Protein AF-A0A846GZE5-F1 (afdb_monomer_lite)

Organism: NCBI:txid1304833

Foldseek 3Di:
DDDDDDDDDDDDDDDDDDDDDDDDPDDDPPPPPPPPPPWWDKDWDPPADPQVVVVCVVCRVVVKAFQDKEAELVGKIWTAIDFQDIDIDPPRADVVVVVVSVVCVVVSWGFQDKYAFNVRKIKTDTPQLDIDTDPPPPVVVVVVSVVCVVQLWGWQDWDAELVRWIKTWTQGPVRAIDMDTDPDDVVVVVVVVVARVDWAWQDWEAFNVGWIKTQIPPVLQDIDTDPADPVVVVVSVVCVVVVWRWHYKYAGNVSIIMTTTDDDDDDDPDPRDPPVVDDDDPDDDD

Sequence (286 aa):
MSNNFLARQIVKAGNNFFAQASITILTLCPIVLTAVPARADVTYTADIQKEAVDDLKRINERGLTPKTIAFTPNGGYVILYGKNGFAYSTNKIPPDALNVLATLNKQDSTINTIAFAPNGEWIVMYDYFKAYWSKNFPQEIVNRLSEIKRQVFIVNNIVFTPNGDWTIIADNLNGSQVYWSSNFPQNVIDKIKDISQKYAIKVIAFTPNGGWLIIYNRGNNAFYNNKVPQLLIDTIKTKYKEGKRLTDIAFTPSNGWVLLDDKSMPPSIPRIPSLDEFPAPIIIPQ

pLDDT: mean 77.47, std 24.03, range [25.75, 97.94]

Radius of gyration: 26.44 Å; chains: 1; bounding box: 99×84×42 Å

Secondary structure (DSSP, 8-state):
--------------------------------------PPPEEE-TTS-HHHHHHHHHHHHTTPPEEEEEE-TTS-EEEEETTTEEEE-TTTS-HHHHHHHHHHHHTT--EEEEEE-TTS-EEEEETTTEEEE-TT--HHHHHHHHHHHHTTPEEEEEEE-TTS-EEEEEE-TTS-EEEEEES--HHHHHHHHHHHTTS-EEEEEE-TTS-EEEEE-STT-EEEEES--HHHHHHHHHHHHTTPEEEEEEE-TTS-EEEEEE-S-------PPPGGGSPPP-----

Structure (mmCIF, N/CA/C/O backbone):
data_AF-A0A846GZE5-F1
#
_entry.id   AF-A0A846GZE5-F1
#
loop_
_atom_site.group_PDB
_atom_site.id
_atom_site.type_symbol
_atom_site.label_atom_id
_atom_site.label_alt_id
_atom_site.label_comp_id
_atom_site.label_asym_id
_atom_site.label_entity_id
_atom_site.label_seq_id
_atom_site.pdbx_PDB_ins_code
_atom_site.Cartn_x
_atom_site.Cartn_y
_atom_site.Cartn_z
_atom_site.occupancy
_atom_site.B_iso_or_equiv
_atom_site.auth_seq_id
_atom_site.auth_comp_id
_atom_site.auth_asym_id
_atom_site.auth_atom_id
_atom_site.pdbx_PDB_model_num
ATOM 1 N N . MET A 1 1 ? -68.899 -32.587 7.918 1.00 38.00 1 MET A N 1
ATOM 2 C CA . MET A 1 1 ? -68.000 -33.398 7.071 1.00 38.00 1 MET A CA 1
ATOM 3 C C . MET A 1 1 ? -66.664 -32.649 7.057 1.00 38.00 1 MET A C 1
ATOM 5 O O . MET A 1 1 ? -66.703 -31.502 6.643 1.00 38.00 1 MET A O 1
ATOM 9 N N . SER A 1 2 ? -65.538 -33.048 7.672 1.00 30.80 2 SER A N 1
ATOM 10 C CA . SER A 1 2 ? -64.892 -34.373 7.856 1.00 30.80 2 SER A CA 1
ATOM 11 C C . SER A 1 2 ? -64.611 -35.049 6.506 1.00 30.80 2 SER A C 1
ATOM 13 O O . SER A 1 2 ? -65.561 -35.227 5.755 1.00 30.80 2 SER A O 1
ATOM 15 N N . ASN A 1 3 ? -63.392 -35.441 6.110 1.00 27.80 3 ASN A N 1
ATOM 16 C CA . ASN A 1 3 ? -62.064 -35.556 6.761 1.00 27.80 3 ASN A CA 1
ATOM 17 C C . ASN A 1 3 ? -60.970 -35.016 5.786 1.00 27.80 3 ASN A C 1
ATOM 19 O O . ASN A 1 3 ? -61.308 -34.707 4.651 1.00 27.80 3 ASN A O 1
ATOM 23 N N . ASN A 1 4 ? -59.713 -34.696 6.128 1.00 32.72 4 ASN A N 1
ATOM 24 C CA . ASN A 1 4 ? -58.646 -35.398 6.872 1.00 32.72 4 ASN A CA 1
ATOM 25 C C . ASN A 1 4 ? -58.083 -36.654 6.140 1.00 32.72 4 ASN A C 1
ATOM 27 O O . ASN A 1 4 ? -58.837 -37.349 5.472 1.00 32.72 4 ASN A O 1
ATOM 31 N N . PHE A 1 5 ? -56.784 -36.943 6.339 1.00 30.83 5 PHE A N 1
ATOM 32 C CA . PHE A 1 5 ? -55.977 -38.117 5.902 1.00 30.83 5 PHE A CA 1
ATOM 33 C C . PHE A 1 5 ? -55.195 -38.178 4.555 1.00 30.83 5 PHE A C 1
ATOM 35 O O . PHE A 1 5 ? -55.719 -38.393 3.469 1.00 30.83 5 PHE A O 1
ATOM 42 N N . LEU A 1 6 ? -53.865 -38.124 4.724 1.00 29.97 6 LEU A N 1
ATOM 43 C CA . LEU A 1 6 ? -52.770 -38.950 4.164 1.00 29.97 6 LEU A CA 1
ATOM 44 C C . LEU A 1 6 ? -53.066 -40.197 3.278 1.00 29.97 6 LEU A C 1
ATOM 46 O O . LEU A 1 6 ? -53.634 -41.166 3.764 1.00 29.97 6 LEU A O 1
ATOM 50 N N . ALA A 1 7 ? -52.428 -40.215 2.091 1.00 30.06 7 ALA A N 1
ATOM 51 C CA . ALA A 1 7 ? -51.466 -41.211 1.536 1.00 30.06 7 ALA A CA 1
ATOM 52 C C . ALA A 1 7 ? -51.752 -42.747 1.450 1.00 30.06 7 ALA A C 1
ATOM 54 O O . ALA A 1 7 ? -52.452 -43.314 2.277 1.00 30.06 7 ALA A O 1
ATOM 55 N N . ARG A 1 8 ? -50.988 -43.428 0.548 1.00 29.17 8 ARG A N 1
ATOM 56 C CA . ARG A 1 8 ? -50.851 -44.906 0.288 1.00 29.17 8 ARG A CA 1
ATOM 57 C C . ARG A 1 8 ? -51.894 -45.496 -0.723 1.00 29.17 8 ARG A C 1
ATOM 59 O O . ARG A 1 8 ? -52.976 -44.941 -0.811 1.00 29.17 8 ARG A O 1
ATOM 66 N N . GLN A 1 9 ? -51.671 -46.566 -1.532 1.00 29.30 9 GLN A N 1
ATOM 67 C CA . GLN A 1 9 ? -50.512 -47.481 -1.753 1.00 29.30 9 GLN A CA 1
ATOM 68 C C . GLN A 1 9 ? -50.634 -48.472 -2.976 1.00 29.30 9 GLN A C 1
ATOM 70 O O . GLN A 1 9 ? -51.748 -48.848 -3.314 1.00 29.30 9 GLN A O 1
ATOM 75 N N . ILE A 1 10 ? -49.495 -49.043 -3.462 1.00 29.44 10 ILE A N 1
ATOM 76 C CA . ILE A 1 10 ? -49.317 -50.314 -4.272 1.00 29.44 10 ILE A CA 1
ATOM 77 C C . ILE A 1 10 ? -49.881 -50.190 -5.747 1.00 29.44 10 ILE A C 1
ATOM 79 O O . ILE A 1 10 ? -50.571 -49.218 -6.014 1.00 29.44 10 ILE A O 1
ATOM 83 N N . VAL A 1 11 ? -49.578 -50.962 -6.824 1.00 29.05 11 VAL A N 1
ATOM 84 C CA . VAL A 1 11 ? -49.168 -52.379 -7.034 1.00 29.05 11 VAL A CA 1
ATOM 85 C C . VAL A 1 11 ? -48.158 -52.649 -8.187 1.00 29.05 11 VAL A C 1
ATOM 87 O O . VAL A 1 11 ? -48.122 -51.970 -9.203 1.00 29.05 11 VAL A O 1
ATOM 90 N N . LYS A 1 12 ? -47.371 -53.715 -7.962 1.00 28.84 12 LYS A N 1
ATOM 91 C CA . LYS A 1 12 ? -46.278 -54.410 -8.68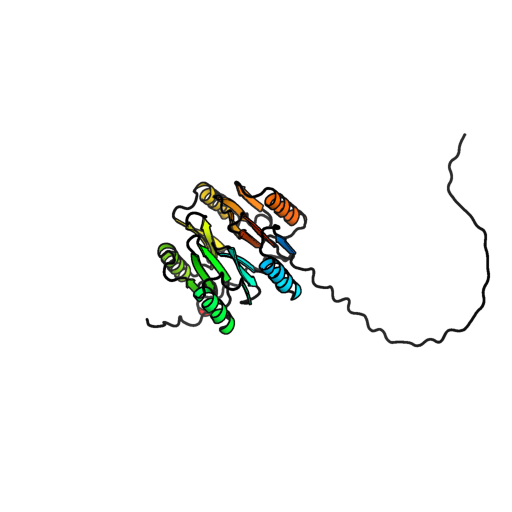7 1.00 28.84 12 LYS A CA 1
ATOM 92 C C . LYS A 1 12 ? -46.385 -54.681 -10.209 1.00 28.84 12 LYS A C 1
ATOM 94 O O . LYS A 1 12 ? -47.399 -55.193 -10.671 1.00 28.84 12 LYS A O 1
ATOM 99 N N . ALA A 1 13 ? -45.212 -54.634 -10.859 1.00 28.06 13 ALA A N 1
ATOM 100 C CA . ALA A 1 13 ? -44.559 -55.693 -11.673 1.00 28.06 13 ALA A CA 1
ATOM 101 C C . ALA A 1 13 ? -43.037 -55.359 -11.775 1.00 28.06 13 ALA A C 1
ATOM 103 O O . ALA A 1 13 ? -42.667 -54.247 -11.405 1.00 28.06 13 ALA A O 1
ATOM 104 N N . GLY A 1 14 ? -42.077 -56.196 -12.203 1.00 27.45 14 GLY A N 1
ATOM 105 C CA . GLY A 1 14 ? -42.036 -57.639 -12.525 1.00 27.45 14 GLY A CA 1
ATOM 106 C C . GLY A 1 14 ? -41.173 -57.909 -13.784 1.00 27.45 14 GLY A C 1
ATOM 107 O O . GLY A 1 14 ? -41.399 -57.241 -14.782 1.00 27.45 14 GLY A O 1
ATOM 108 N N . ASN A 1 15 ? -40.184 -58.822 -13.854 1.00 29.36 15 ASN A N 1
ATOM 109 C CA . ASN A 1 15 ? -39.652 -59.820 -12.903 1.00 29.36 15 ASN A CA 1
ATOM 110 C C . ASN A 1 15 ? -38.112 -60.042 -13.076 1.00 29.36 15 ASN A C 1
ATOM 112 O O . ASN A 1 15 ? -37.491 -59.514 -13.991 1.00 29.36 15 ASN A O 1
ATOM 116 N N . ASN A 1 16 ? -37.526 -60.843 -12.176 1.00 28.88 16 ASN A N 1
ATOM 117 C CA . ASN A 1 16 ? -36.111 -61.255 -12.025 1.00 28.88 16 ASN A CA 1
ATOM 118 C C . ASN A 1 16 ? -35.505 -62.112 -13.170 1.00 28.88 16 ASN A C 1
ATOM 120 O O . ASN A 1 16 ? -36.245 -62.875 -13.783 1.00 28.88 16 ASN A O 1
ATOM 124 N N . PHE A 1 17 ? -34.160 -62.181 -13.273 1.00 27.95 17 PHE A N 1
ATOM 125 C CA . PHE A 1 17 ? -33.381 -63.391 -12.889 1.00 27.95 17 PHE A CA 1
ATOM 126 C C . PHE A 1 17 ? -31.864 -63.123 -12.668 1.00 27.95 17 PHE A C 1
ATOM 128 O O . PHE A 1 17 ? -31.384 -62.019 -12.904 1.00 27.95 17 PHE A O 1
ATOM 135 N N . PHE A 1 18 ? -31.143 -64.113 -12.118 1.00 29.38 18 PHE A N 1
ATOM 136 C CA . PHE A 1 18 ? -29.817 -64.001 -11.473 1.00 29.38 18 PHE A CA 1
ATOM 137 C C . PHE A 1 18 ? -28.592 -64.227 -12.385 1.00 29.38 18 PHE A C 1
ATOM 139 O O . PHE A 1 18 ? -28.631 -65.073 -13.274 1.00 29.38 18 PHE A O 1
ATOM 146 N N . ALA A 1 19 ? -27.449 -63.634 -12.005 1.00 28.55 19 ALA A N 1
ATOM 147 C CA . ALA A 1 19 ? -26.106 -64.215 -12.169 1.00 28.55 19 ALA A CA 1
ATOM 148 C C . ALA A 1 19 ? -25.180 -63.787 -11.001 1.00 28.55 19 ALA A C 1
ATOM 150 O O . ALA A 1 19 ? -25.447 -62.792 -10.329 1.00 28.55 19 ALA A O 1
ATOM 151 N N . GLN A 1 20 ? -24.144 -64.580 -10.711 1.00 28.14 20 GLN A N 1
ATOM 152 C CA . GLN A 1 20 ? -23.356 -64.536 -9.464 1.00 28.14 20 GLN A CA 1
ATOM 153 C C . GLN A 1 20 ? -22.391 -63.342 -9.337 1.00 28.14 20 GLN A C 1
ATOM 155 O O . GLN A 1 20 ? -21.914 -62.790 -10.325 1.00 28.14 20 GLN A O 1
ATOM 160 N N . ALA A 1 21 ? -22.041 -63.007 -8.090 1.00 28.23 21 ALA A N 1
ATOM 161 C CA . ALA A 1 21 ? -20.946 -62.097 -7.763 1.00 28.23 21 ALA A CA 1
ATOM 162 C C . ALA A 1 21 ? -19.610 -62.846 -7.604 1.00 28.23 21 ALA A C 1
ATOM 164 O O . ALA A 1 21 ? -19.588 -63.971 -7.107 1.00 28.23 21 ALA A O 1
ATOM 165 N N . SER A 1 22 ? -18.504 -62.160 -7.904 1.00 30.94 22 SER A N 1
ATOM 166 C CA . SER A 1 22 ? -17.157 -62.526 -7.450 1.00 30.94 22 SER A CA 1
ATOM 167 C C . SER A 1 22 ? -16.566 -61.358 -6.667 1.00 30.94 22 SER A C 1
ATOM 169 O O . SER A 1 22 ? -16.492 -60.238 -7.172 1.00 30.94 22 SER A O 1
ATOM 171 N N . ILE A 1 23 ? -16.182 -61.607 -5.415 1.00 31.14 23 ILE A N 1
ATOM 172 C CA . ILE A 1 23 ? -15.675 -60.578 -4.502 1.00 31.14 23 ILE A CA 1
ATOM 173 C C . ILE A 1 23 ? -14.166 -60.429 -4.705 1.00 31.14 23 ILE A C 1
ATOM 175 O O . ILE A 1 23 ? -13.384 -61.234 -4.204 1.00 31.14 23 ILE A O 1
ATOM 179 N N . THR A 1 24 ? -13.753 -59.364 -5.391 1.00 30.69 24 THR A N 1
ATOM 180 C CA . THR A 1 24 ? -12.356 -58.909 -5.381 1.00 30.69 24 THR A CA 1
ATOM 181 C C . THR A 1 24 ? -12.194 -57.864 -4.284 1.00 30.69 24 THR A C 1
ATOM 183 O O . THR A 1 24 ? -12.684 -56.742 -4.417 1.00 30.69 24 THR A O 1
ATOM 186 N N . ILE A 1 25 ? -11.502 -58.216 -3.197 1.00 31.66 25 ILE A N 1
ATOM 187 C CA . ILE A 1 25 ? -11.157 -57.267 -2.130 1.00 31.66 25 ILE A CA 1
ATOM 188 C C . ILE A 1 25 ? -10.028 -56.360 -2.636 1.00 31.66 25 ILE A C 1
ATOM 190 O O . ILE A 1 25 ? -8.847 -56.629 -2.427 1.00 31.66 25 ILE A O 1
ATOM 194 N N . LEU A 1 26 ? -10.398 -55.277 -3.318 1.00 27.81 26 LEU A N 1
ATOM 195 C CA . LEU A 1 26 ? -9.492 -54.160 -3.562 1.00 27.81 26 LEU A CA 1
ATOM 196 C C . LEU A 1 26 ? -9.351 -53.362 -2.263 1.00 27.81 26 LEU A C 1
ATOM 198 O O . LEU A 1 26 ? -10.319 -52.810 -1.740 1.00 27.81 26 LEU A O 1
ATOM 202 N N . THR A 1 27 ? -8.136 -53.358 -1.722 1.00 32.94 27 THR A N 1
ATOM 203 C CA . THR A 1 27 ? -7.786 -52.697 -0.463 1.00 32.94 27 THR A CA 1
ATOM 204 C C . THR A 1 27 ? -8.127 -51.213 -0.488 1.00 32.94 27 THR A C 1
ATOM 206 O O . THR A 1 27 ? -7.868 -50.528 -1.477 1.00 32.94 27 THR A O 1
ATOM 209 N N . LEU A 1 28 ? -8.644 -50.710 0.635 1.00 28.42 28 LEU A N 1
ATOM 210 C CA . LEU A 1 28 ? -8.928 -49.295 0.856 1.00 28.42 28 LEU A CA 1
ATOM 211 C C . LEU A 1 28 ? -7.687 -48.428 0.592 1.00 28.42 28 LEU A C 1
ATOM 213 O O . LEU A 1 28 ? -6.825 -48.293 1.457 1.00 28.42 28 LEU A O 1
ATOM 217 N N . CYS A 1 29 ? -7.659 -47.750 -0.553 1.00 25.75 29 CYS A N 1
ATOM 218 C CA . CYS A 1 29 ? -7.105 -46.405 -0.597 1.00 25.75 29 CYS A CA 1
ATOM 219 C C . CYS A 1 29 ? -8.167 -45.475 0.002 1.00 25.75 29 CYS A C 1
ATOM 221 O O . CYS A 1 29 ? -9.154 -45.190 -0.685 1.00 25.75 29 CYS A O 1
ATOM 223 N N . PRO A 1 30 ? -8.014 -44.974 1.243 1.00 32.91 30 PRO A N 1
ATOM 224 C CA . PRO A 1 30 ? -8.733 -43.773 1.619 1.00 32.91 30 PRO A CA 1
ATOM 225 C C . PRO A 1 30 ? -8.258 -42.681 0.662 1.00 32.91 30 PRO A C 1
ATOM 227 O O . PRO A 1 30 ? -7.100 -42.263 0.713 1.00 32.91 30 PRO A O 1
ATOM 230 N N . ILE A 1 31 ? -9.139 -42.227 -0.232 1.00 31.08 31 ILE A N 1
ATOM 231 C CA . ILE A 1 31 ? -8.909 -40.965 -0.928 1.00 31.08 31 ILE A CA 1
ATOM 232 C C . ILE A 1 31 ? -8.869 -39.924 0.181 1.00 31.08 31 ILE A C 1
ATOM 234 O O . ILE A 1 31 ? -9.903 -39.559 0.741 1.00 31.08 31 ILE A O 1
ATOM 238 N N . VAL A 1 32 ? -7.657 -39.488 0.530 1.00 28.28 32 VAL A N 1
ATOM 239 C CA . VAL A 1 32 ? -7.463 -38.308 1.357 1.00 28.28 32 VAL A CA 1
ATOM 240 C C . VAL A 1 32 ? -8.107 -37.187 0.567 1.00 28.28 32 VAL A C 1
ATOM 242 O O . VAL A 1 32 ? -7.558 -36.736 -0.438 1.00 28.28 32 VAL A O 1
ATOM 245 N N . LEU A 1 33 ? -9.306 -36.790 0.992 1.00 26.67 33 LEU A N 1
ATOM 246 C CA . LEU A 1 33 ? -10.002 -35.634 0.462 1.00 26.67 33 LEU A CA 1
ATOM 247 C C . LEU A 1 33 ? -9.198 -34.417 0.912 1.00 26.67 33 LEU A C 1
ATOM 249 O O . LEU A 1 33 ? -9.483 -33.805 1.942 1.00 26.67 33 LEU A O 1
ATOM 253 N N . THR A 1 34 ? -8.127 -34.130 0.174 1.00 27.64 34 THR A N 1
ATOM 254 C CA . THR A 1 34 ? -7.278 -32.967 0.365 1.00 27.64 34 THR A CA 1
ATOM 255 C C . THR A 1 34 ? -8.172 -31.759 0.176 1.00 27.64 34 THR A C 1
ATOM 257 O O . THR A 1 34 ? -8.531 -31.394 -0.941 1.00 27.64 34 THR A O 1
ATOM 260 N N . ALA A 1 35 ? -8.608 -31.186 1.298 1.00 28.84 35 ALA A N 1
ATOM 261 C CA . ALA A 1 35 ? -9.489 -30.036 1.309 1.00 28.84 35 ALA A CA 1
ATOM 262 C C . ALA A 1 35 ? -8.770 -28.901 0.579 1.00 28.84 35 ALA A C 1
ATOM 264 O O . ALA A 1 35 ? -7.877 -28.270 1.149 1.00 28.84 35 ALA A O 1
ATOM 265 N N . VAL A 1 36 ? -9.128 -28.699 -0.697 1.00 30.69 36 VAL A N 1
ATOM 266 C CA . VAL A 1 36 ? -8.535 -27.682 -1.567 1.00 30.69 36 VAL A CA 1
ATOM 267 C C . VAL A 1 36 ? -8.597 -26.376 -0.786 1.00 30.69 36 VAL A C 1
ATOM 269 O O . VAL A 1 36 ? -9.700 -25.950 -0.428 1.00 30.69 36 VAL A O 1
ATOM 272 N N . PRO A 1 37 ? -7.448 -25.789 -0.405 1.00 34.88 37 PRO A N 1
ATOM 273 C CA . PRO A 1 37 ? -7.438 -24.783 0.637 1.00 34.88 37 PRO A CA 1
ATOM 274 C C . PRO A 1 37 ? -8.201 -23.565 0.130 1.00 34.88 37 PRO A C 1
ATOM 276 O O . PRO A 1 37 ? -7.693 -22.838 -0.716 1.00 34.88 37 PRO A O 1
ATOM 279 N N . ALA A 1 38 ? -9.414 -23.362 0.670 1.00 40.78 38 ALA A N 1
ATOM 280 C CA . ALA A 1 38 ? -10.345 -22.316 0.239 1.00 40.78 38 ALA A CA 1
ATOM 281 C C . ALA A 1 38 ? -9.604 -20.999 -0.033 1.00 40.78 38 ALA A C 1
ATOM 283 O O . ALA A 1 38 ? -8.804 -20.560 0.801 1.00 40.78 38 ALA A O 1
ATOM 284 N N . ARG A 1 39 ? -9.792 -20.479 -1.244 1.00 51.38 39 ARG A N 1
ATOM 285 C CA . ARG A 1 39 ? -8.879 -19.548 -1.912 1.00 51.38 39 ARG A CA 1
ATOM 286 C C . ARG A 1 39 ? -8.930 -18.159 -1.258 1.00 51.38 39 ARG A C 1
ATOM 288 O O . ARG A 1 39 ? -9.912 -17.815 -0.604 1.00 51.38 39 ARG A O 1
ATOM 295 N N . ALA A 1 40 ? -7.870 -17.366 -1.416 1.00 50.50 40 ALA A N 1
ATOM 296 C CA . ALA A 1 40 ? -7.975 -15.927 -1.182 1.00 50.50 40 ALA A CA 1
ATOM 297 C C . ALA A 1 40 ? -8.845 -15.326 -2.296 1.00 50.50 40 ALA A C 1
ATOM 299 O O . ALA A 1 40 ? -8.632 -15.641 -3.473 1.00 50.50 40 ALA A O 1
ATOM 300 N N . ASP A 1 41 ? -9.810 -14.484 -1.936 1.00 62.81 41 ASP A N 1
ATOM 301 C CA . ASP A 1 41 ? -10.667 -13.817 -2.911 1.00 62.81 41 ASP A CA 1
ATOM 302 C C . ASP A 1 41 ? -10.132 -12.411 -3.175 1.00 62.81 41 ASP A C 1
ATOM 304 O O . ASP A 1 41 ? -9.681 -11.710 -2.270 1.00 62.81 41 ASP A O 1
ATOM 308 N N . VAL A 1 42 ? -10.172 -11.996 -4.437 1.00 62.28 42 VAL A N 1
ATOM 309 C CA . VAL A 1 42 ? -9.755 -10.656 -4.853 1.00 62.28 42 VAL A CA 1
ATOM 310 C C . VAL A 1 42 ? -10.899 -10.052 -5.641 1.00 62.28 42 VAL A C 1
ATOM 312 O O . VAL A 1 42 ? -11.366 -10.644 -6.612 1.00 62.28 42 VAL A O 1
ATOM 315 N N . THR A 1 43 ? -11.377 -8.895 -5.189 1.00 76.88 43 THR A N 1
ATOM 316 C CA . THR A 1 43 ? -12.561 -8.238 -5.759 1.00 76.88 43 THR A CA 1
ATOM 317 C C . THR A 1 43 ? -12.137 -6.943 -6.433 1.00 76.88 43 THR A C 1
ATOM 319 O O . THR A 1 43 ? -11.333 -6.198 -5.878 1.00 76.88 43 THR A O 1
ATOM 322 N N . TYR A 1 44 ? -12.633 -6.679 -7.637 1.00 76.62 44 TYR A N 1
ATOM 323 C CA . TYR A 1 44 ? -12.130 -5.601 -8.489 1.00 76.62 44 TYR A CA 1
ATOM 324 C C . TYR A 1 44 ? -13.206 -5.079 -9.449 1.00 76.62 44 TYR A C 1
ATOM 326 O O . TYR A 1 44 ? -14.193 -5.770 -9.709 1.00 76.62 44 TYR A O 1
ATOM 334 N N . THR A 1 45 ? -13.023 -3.869 -9.989 1.00 69.75 45 THR A N 1
ATOM 335 C CA . THR A 1 45 ? -13.901 -3.327 -11.045 1.00 69.75 45 THR A CA 1
ATOM 336 C C . THR A 1 45 ? -13.491 -3.786 -12.445 1.00 69.75 45 THR A C 1
ATOM 338 O O . THR A 1 45 ? -12.382 -4.269 -12.663 1.00 69.75 45 THR A O 1
ATOM 341 N N . ALA A 1 46 ? -14.385 -3.608 -13.422 1.00 58.72 46 ALA A N 1
ATOM 342 C CA . ALA A 1 46 ? -14.096 -3.893 -14.829 1.00 58.72 46 ALA A CA 1
ATOM 343 C C . ALA A 1 46 ? -12.973 -3.007 -15.412 1.00 58.72 46 ALA A C 1
ATOM 345 O O . ALA A 1 46 ? -12.329 -3.400 -16.379 1.00 58.72 46 ALA A O 1
ATOM 346 N N . ASP A 1 47 ? -12.710 -1.845 -14.810 1.00 68.19 47 ASP A N 1
ATOM 347 C CA . ASP A 1 47 ? -11.713 -0.855 -15.253 1.00 68.19 47 ASP A CA 1
ATOM 348 C C . ASP A 1 47 ? -10.266 -1.217 -14.854 1.00 68.19 47 ASP A C 1
ATOM 350 O O . ASP A 1 47 ? -9.342 -0.421 -15.040 1.00 68.19 47 ASP A O 1
ATOM 354 N N . ILE A 1 48 ? -10.061 -2.408 -14.282 1.00 79.56 48 ILE A N 1
ATOM 355 C CA . ILE A 1 48 ? -8.743 -2.959 -13.965 1.00 79.56 48 ILE A CA 1
ATOM 356 C C . ILE A 1 48 ? -8.174 -3.701 -15.178 1.00 79.56 48 ILE A C 1
ATOM 358 O O . ILE A 1 48 ? -8.862 -4.461 -15.855 1.00 79.56 48 ILE A O 1
ATOM 362 N N . GLN A 1 49 ? -6.875 -3.511 -15.418 1.00 79.38 49 GLN A N 1
ATOM 363 C CA . GLN A 1 49 ? -6.112 -4.220 -16.449 1.00 79.38 49 GLN A CA 1
ATOM 364 C C . GLN A 1 49 ? -6.297 -5.738 -16.350 1.00 79.38 49 GLN A C 1
ATOM 366 O O . GLN A 1 49 ? -6.113 -6.328 -15.280 1.00 79.38 49 GLN A O 1
ATOM 371 N N . LYS A 1 50 ? -6.608 -6.379 -17.482 1.00 81.44 50 LYS A N 1
ATOM 372 C CA . LYS A 1 50 ? -6.814 -7.832 -17.565 1.00 81.44 50 LYS A CA 1
ATOM 373 C C . LYS A 1 50 ? -5.576 -8.598 -17.094 1.00 81.44 50 LYS A C 1
ATOM 375 O O . LYS A 1 50 ? -5.703 -9.630 -16.446 1.00 81.44 50 LYS A O 1
ATOM 380 N N . GLU A 1 51 ? -4.394 -8.063 -17.372 1.00 85.88 51 GLU A N 1
ATOM 381 C CA . GLU A 1 51 ? -3.096 -8.594 -16.965 1.00 85.88 51 GLU A CA 1
ATOM 382 C C . GLU A 1 51 ? -2.972 -8.634 -15.433 1.00 85.88 51 GLU A C 1
ATOM 384 O O . GLU A 1 51 ? -2.613 -9.668 -14.877 1.00 85.88 51 GLU A O 1
ATOM 389 N N . ALA A 1 52 ? -3.375 -7.560 -14.739 1.00 86.81 52 ALA A N 1
ATOM 390 C CA . ALA A 1 52 ? -3.386 -7.508 -13.275 1.00 86.81 52 ALA A CA 1
ATOM 391 C C . ALA A 1 52 ? -4.376 -8.520 -12.684 1.00 86.81 52 ALA A C 1
ATOM 393 O O . ALA A 1 52 ? -4.064 -9.217 -11.722 1.00 86.81 52 ALA A O 1
ATOM 394 N N . VAL A 1 53 ? -5.564 -8.627 -13.284 1.00 85.50 53 VAL A N 1
ATOM 395 C CA . VAL A 1 53 ? -6.595 -9.598 -12.896 1.00 85.50 53 VAL A CA 1
ATOM 396 C C . VAL A 1 53 ? -6.102 -11.038 -13.070 1.00 85.50 53 VAL A C 1
ATOM 398 O O . VAL A 1 53 ? -6.303 -11.869 -12.183 1.00 85.50 53 VAL A O 1
ATOM 401 N N . ASP A 1 54 ? -5.442 -11.347 -14.183 1.00 85.44 54 ASP A N 1
ATOM 402 C CA . ASP A 1 54 ? -4.919 -12.686 -14.453 1.00 85.44 54 ASP A CA 1
ATOM 403 C C . ASP A 1 54 ? -3.671 -13.004 -13.609 1.00 85.44 54 ASP A C 1
ATOM 405 O O . ASP A 1 54 ? -3.504 -14.147 -13.184 1.00 85.44 54 ASP A O 1
ATOM 409 N N . ASP A 1 55 ? -2.860 -12.004 -13.247 1.00 89.81 55 ASP A N 1
ATOM 410 C CA . ASP A 1 55 ? -1.799 -12.144 -12.244 1.00 89.81 55 ASP A CA 1
ATOM 411 C C . ASP A 1 55 ? -2.352 -12.447 -10.847 1.00 89.81 55 ASP A C 1
ATOM 413 O O . ASP A 1 55 ? -1.881 -13.380 -10.196 1.00 89.81 55 ASP A O 1
ATOM 417 N N . LEU A 1 56 ? -3.380 -11.721 -10.397 1.00 87.06 56 LEU A N 1
ATOM 418 C CA . LEU A 1 56 ? -4.044 -11.967 -9.110 1.00 87.06 56 LEU A CA 1
ATOM 419 C C . LEU A 1 56 ? -4.646 -13.379 -9.060 1.00 87.06 56 LEU A C 1
ATOM 421 O O . LEU A 1 56 ? -4.438 -14.101 -8.083 1.00 87.06 56 LEU A O 1
ATOM 425 N N . LYS A 1 57 ? -5.305 -13.828 -10.140 1.00 84.50 57 LYS A N 1
ATOM 426 C CA . LYS A 1 57 ? -5.746 -15.227 -10.274 1.00 84.50 57 LYS A CA 1
ATOM 427 C C . LYS A 1 57 ? -4.562 -16.182 -10.145 1.00 84.50 57 LYS A C 1
ATOM 429 O O . LYS A 1 57 ? -4.599 -17.039 -9.265 1.00 84.50 57 LYS A O 1
ATOM 434 N N . ARG A 1 58 ? -3.509 -16.003 -10.951 1.00 84.88 58 ARG A N 1
ATOM 435 C CA . ARG A 1 58 ? -2.310 -16.861 -11.018 1.00 84.88 58 ARG A CA 1
ATOM 436 C C . ARG A 1 58 ? -1.565 -16.968 -9.684 1.00 84.88 58 ARG A C 1
ATOM 438 O O . ARG A 1 58 ? -1.036 -18.031 -9.363 1.00 84.88 58 ARG A O 1
ATOM 445 N N . ILE A 1 59 ? -1.530 -15.896 -8.893 1.00 85.31 59 ILE A N 1
ATOM 446 C CA . ILE A 1 59 ? -0.982 -15.891 -7.528 1.00 85.31 59 ILE A CA 1
ATOM 447 C C . ILE A 1 59 ? -1.858 -16.768 -6.620 1.00 85.31 59 ILE A C 1
ATOM 449 O O . ILE A 1 59 ? -1.358 -17.723 -6.021 1.00 85.31 59 ILE A O 1
ATOM 453 N N . ASN A 1 60 ? -3.173 -16.532 -6.613 1.00 80.62 60 ASN A N 1
ATOM 454 C CA . ASN A 1 60 ? -4.118 -17.284 -5.784 1.00 80.62 60 ASN A CA 1
ATOM 455 C C . ASN A 1 60 ? -4.236 -18.767 -6.207 1.00 80.62 60 ASN A C 1
ATOM 457 O O . ASN A 1 60 ? -4.522 -19.623 -5.375 1.00 80.62 60 ASN A O 1
ATOM 461 N N . GLU A 1 61 ? -4.015 -19.090 -7.488 1.00 80.88 61 GLU A N 1
ATOM 462 C CA . GLU A 1 61 ? -3.994 -20.459 -8.042 1.00 80.88 61 GLU A CA 1
ATOM 463 C C . GLU A 1 61 ? -2.827 -21.282 -7.486 1.00 80.88 61 GLU A C 1
ATOM 465 O O . GLU A 1 61 ? -2.944 -22.487 -7.283 1.00 80.88 61 GLU A O 1
ATOM 470 N N . ARG A 1 62 ? -1.707 -20.613 -7.192 1.00 82.81 62 ARG A N 1
ATOM 471 C CA . ARG A 1 62 ? -0.504 -21.208 -6.593 1.00 82.81 62 ARG A CA 1
ATOM 472 C C . ARG A 1 62 ? -0.592 -21.321 -5.066 1.00 82.81 62 ARG A C 1
ATOM 474 O O . ARG A 1 62 ? 0.410 -21.642 -4.433 1.00 82.81 62 ARG A O 1
ATOM 481 N N . GLY A 1 63 ? -1.750 -21.023 -4.470 1.00 81.06 63 GLY A N 1
ATOM 482 C CA . GLY A 1 63 ? -1.939 -20.983 -3.017 1.00 81.06 63 GLY A CA 1
ATOM 483 C C . GLY A 1 63 ? -1.183 -19.845 -2.320 1.00 81.06 63 GLY A C 1
ATOM 484 O O . GLY A 1 63 ? -0.977 -19.904 -1.110 1.00 81.06 63 GLY A O 1
ATOM 485 N N . LEU A 1 64 ? -0.747 -18.826 -3.068 1.00 84.12 64 LEU A N 1
ATOM 486 C CA . LEU A 1 64 ? -0.037 -17.661 -2.543 1.00 84.12 64 LEU A CA 1
ATOM 487 C C . LEU A 1 64 ? -1.025 -16.517 -2.293 1.00 84.12 64 LEU A C 1
ATOM 489 O O . LEU A 1 64 ? -1.977 -16.342 -3.050 1.00 84.12 64 LEU A O 1
ATOM 493 N N . THR A 1 65 ? -0.776 -15.713 -1.259 1.00 81.81 65 THR A N 1
ATOM 494 C CA . THR A 1 65 ? -1.608 -14.546 -0.927 1.00 81.81 65 THR A CA 1
ATOM 495 C C . THR A 1 65 ? -0.955 -13.255 -1.441 1.00 81.81 65 THR A C 1
ATOM 497 O O . THR A 1 65 ? 0.204 -12.990 -1.089 1.00 81.81 65 THR A O 1
ATOM 500 N N . PRO A 1 66 ? -1.663 -12.428 -2.235 1.00 87.25 66 PRO A N 1
ATOM 501 C CA . PRO A 1 66 ? -1.281 -11.045 -2.504 1.00 87.25 66 PRO A CA 1
ATOM 502 C C . PRO A 1 66 ? -1.247 -10.235 -1.199 1.00 87.25 66 PRO A C 1
ATOM 504 O O . PRO A 1 66 ? -2.192 -10.277 -0.415 1.00 87.25 66 PRO A O 1
ATOM 507 N N . LYS A 1 67 ? -0.152 -9.512 -0.957 1.00 86.56 67 LYS A N 1
ATOM 508 C CA . LYS A 1 67 ? 0.039 -8.646 0.221 1.00 86.56 67 LYS A CA 1
ATOM 509 C C . LYS A 1 67 ? -0.317 -7.192 -0.062 1.00 86.56 67 LYS A C 1
ATOM 511 O O . LYS A 1 67 ? -0.861 -6.517 0.802 1.00 86.56 67 LYS A O 1
ATOM 516 N N . THR A 1 68 ? 0.056 -6.730 -1.251 1.00 88.94 68 THR A N 1
ATOM 517 C CA . THR A 1 68 ? -0.041 -5.332 -1.674 1.00 88.94 68 THR A CA 1
ATOM 518 C C . THR A 1 68 ? -0.265 -5.291 -3.175 1.00 88.94 68 THR A C 1
ATOM 520 O O . THR A 1 68 ? 0.370 -6.059 -3.904 1.00 88.94 68 THR A O 1
ATOM 523 N N . ILE A 1 69 ? -1.098 -4.371 -3.645 1.00 92.06 69 ILE A N 1
ATOM 524 C CA . ILE A 1 69 ? -1.144 -3.958 -5.047 1.00 92.06 69 ILE A CA 1
ATOM 525 C C . ILE A 1 69 ? -0.960 -2.441 -5.137 1.00 92.06 69 ILE A C 1
ATOM 527 O O . ILE A 1 69 ? -1.601 -1.687 -4.421 1.00 92.06 69 ILE A O 1
ATOM 531 N N . ALA A 1 70 ? -0.081 -1.982 -6.025 1.00 93.75 70 ALA A N 1
ATOM 532 C CA . ALA A 1 70 ? 0.188 -0.565 -6.241 1.00 93.75 70 ALA A CA 1
ATOM 533 C C . ALA A 1 70 ? 0.081 -0.233 -7.731 1.00 93.75 70 ALA A C 1
ATOM 535 O O . ALA A 1 70 ? 0.646 -0.941 -8.567 1.00 93.75 70 ALA A O 1
ATOM 536 N N . PHE A 1 71 ? -0.620 0.852 -8.062 1.00 94.31 71 PHE A N 1
ATOM 537 C CA . PHE A 1 71 ? -0.742 1.353 -9.431 1.00 94.31 71 PHE A CA 1
ATOM 538 C C . PHE A 1 71 ? 0.180 2.556 -9.653 1.00 94.31 71 PHE A C 1
ATOM 540 O O . PHE A 1 71 ? 0.246 3.460 -8.823 1.00 94.31 71 PHE A O 1
ATOM 547 N N . THR A 1 72 ? 0.878 2.579 -10.788 1.00 95.38 72 THR A N 1
ATOM 548 C CA . THR A 1 72 ? 1.646 3.748 -11.246 1.00 95.38 72 THR A CA 1
ATOM 549 C C . THR A 1 72 ? 0.722 4.792 -11.894 1.00 95.38 72 THR A C 1
ATOM 551 O O . THR A 1 72 ? -0.301 4.414 -12.474 1.00 95.38 72 THR A O 1
ATOM 554 N N . PRO A 1 73 ? 1.077 6.096 -11.902 1.00 93.12 73 PRO A N 1
ATOM 555 C CA . PRO A 1 73 ? 0.234 7.157 -12.478 1.00 93.12 73 PRO A CA 1
ATOM 556 C C . PRO A 1 73 ? -0.109 6.976 -13.966 1.00 93.12 73 PRO A C 1
ATOM 558 O O . PRO A 1 73 ? -1.179 7.374 -14.411 1.00 93.12 73 PRO A O 1
ATOM 561 N N . ASN A 1 74 ? 0.764 6.315 -14.731 1.00 91.69 74 ASN A N 1
ATOM 562 C CA . ASN A 1 74 ? 0.542 5.952 -16.138 1.00 91.69 74 ASN A CA 1
ATOM 563 C C . ASN A 1 74 ? -0.360 4.710 -16.335 1.00 91.69 74 ASN A C 1
ATOM 565 O O . ASN A 1 74 ? -0.458 4.178 -17.442 1.00 91.69 74 ASN A O 1
ATOM 569 N N . GLY A 1 75 ? -0.981 4.206 -15.266 1.00 91.06 75 GLY A N 1
ATOM 570 C CA . GLY A 1 75 ? -1.852 3.038 -15.304 1.00 91.06 75 GLY A CA 1
ATOM 571 C C . GLY A 1 75 ? -1.104 1.727 -15.544 1.00 91.06 75 GLY A C 1
ATOM 572 O O . GLY A 1 75 ? -1.598 0.882 -16.286 1.00 91.06 75 GLY A O 1
ATOM 573 N N . GLY A 1 76 ? 0.084 1.554 -14.964 1.00 94.75 76 GLY A N 1
ATOM 574 C CA . GLY A 1 76 ? 0.718 0.251 -14.719 1.00 94.75 76 GLY A CA 1
ATOM 575 C C . GLY A 1 76 ? 0.414 -0.266 -13.311 1.00 94.75 76 GLY A C 1
ATOM 576 O O . GLY A 1 76 ? -0.250 0.419 -12.536 1.00 94.75 76 GLY A O 1
ATOM 577 N N . TYR A 1 77 ? 0.870 -1.475 -12.980 1.00 94.81 77 TYR A N 1
ATOM 578 C CA . TYR A 1 77 ? 0.694 -2.094 -11.661 1.00 94.81 77 TYR A CA 1
ATOM 579 C C . TYR A 1 77 ? 1.916 -2.907 -11.208 1.00 94.81 77 TYR A C 1
ATOM 581 O O . TYR A 1 77 ? 2.641 -3.472 -12.031 1.00 94.81 77 TYR A O 1
ATOM 589 N N . VAL A 1 78 ? 2.080 -3.032 -9.890 1.00 97.38 78 VAL A N 1
ATOM 590 C CA . VAL A 1 78 ? 2.899 -4.050 -9.217 1.00 97.38 78 VAL A CA 1
ATOM 591 C C . VAL A 1 78 ? 2.048 -4.728 -8.144 1.00 97.38 78 VAL A C 1
ATOM 593 O O . VAL A 1 78 ? 1.376 -4.055 -7.368 1.00 97.38 78 VAL A O 1
ATOM 596 N N . ILE A 1 79 ? 2.087 -6.058 -8.083 1.00 94.88 79 ILE A N 1
ATOM 597 C CA . ILE A 1 79 ? 1.480 -6.879 -7.029 1.00 94.88 79 ILE A CA 1
ATOM 598 C C . ILE A 1 79 ? 2.609 -7.575 -6.272 1.00 94.88 79 ILE A C 1
ATOM 600 O O . ILE A 1 79 ? 3.409 -8.276 -6.892 1.00 94.88 79 ILE A O 1
ATOM 604 N N . LEU A 1 80 ? 2.662 -7.428 -4.949 1.00 94.00 80 LEU A N 1
ATOM 605 C CA . LEU A 1 80 ? 3.602 -8.136 -4.074 1.00 94.00 80 LEU A CA 1
ATOM 606 C C . LEU A 1 80 ? 2.915 -9.334 -3.410 1.00 94.00 80 LEU A C 1
ATOM 608 O O . LEU A 1 80 ? 1.781 -9.222 -2.948 1.00 94.00 80 LEU A O 1
ATOM 612 N N . TYR A 1 81 ? 3.600 -10.474 -3.307 1.00 91.44 81 TYR A N 1
ATOM 613 C CA . TYR A 1 81 ? 3.061 -11.700 -2.706 1.00 91.44 81 TYR A CA 1
ATOM 614 C C . TYR A 1 81 ? 4.145 -12.550 -2.021 1.00 91.44 81 TYR A C 1
ATOM 616 O O . TYR A 1 81 ? 5.326 -12.506 -2.370 1.00 91.44 81 TYR A O 1
ATOM 624 N N . GLY A 1 82 ? 3.746 -13.354 -1.029 1.00 87.94 82 GLY A N 1
ATOM 625 C CA . GLY A 1 82 ? 4.683 -14.174 -0.244 1.00 87.94 82 GLY A CA 1
ATOM 626 C C . GLY A 1 82 ? 5.779 -13.336 0.435 1.00 87.94 82 GLY A C 1
ATOM 627 O O . GLY A 1 82 ? 5.532 -12.210 0.866 1.00 87.94 82 GLY A O 1
ATOM 628 N N . LYS A 1 83 ? 7.010 -13.851 0.529 1.00 90.25 83 LYS A N 1
ATOM 629 C CA . LYS A 1 83 ? 8.143 -13.098 1.102 1.00 90.25 83 LYS A CA 1
ATOM 630 C C . LYS A 1 83 ? 8.557 -11.919 0.209 1.00 90.25 83 LYS A C 1
ATOM 632 O O . LYS A 1 83 ? 8.578 -10.775 0.659 1.00 90.25 83 LYS A O 1
ATOM 637 N N . ASN A 1 84 ? 8.846 -12.214 -1.055 1.00 94.06 84 ASN A N 1
ATOM 638 C CA . ASN A 1 84 ? 9.522 -11.331 -2.011 1.00 94.06 84 ASN A CA 1
ATOM 639 C C . ASN A 1 84 ? 9.123 -11.596 -3.474 1.00 94.06 84 ASN A C 1
ATOM 641 O O . ASN A 1 84 ? 9.847 -11.222 -4.396 1.00 94.06 84 ASN A O 1
ATOM 645 N N . GLY A 1 85 ? 7.999 -12.279 -3.695 1.00 94.31 85 GLY A N 1
ATOM 646 C CA . GLY A 1 85 ? 7.447 -12.472 -5.028 1.00 94.31 85 GLY A CA 1
ATOM 647 C C . GLY A 1 85 ? 6.754 -11.202 -5.508 1.00 94.31 85 GLY A C 1
ATOM 648 O O . GLY A 1 85 ? 6.112 -10.505 -4.719 1.00 94.31 85 GLY A O 1
ATOM 649 N N . PHE A 1 86 ? 6.872 -10.909 -6.801 1.00 96.56 86 PHE A N 1
ATOM 650 C CA . PHE A 1 86 ? 6.166 -9.800 -7.426 1.00 96.56 86 PHE A CA 1
ATOM 651 C C . PHE A 1 86 ? 5.696 -10.150 -8.842 1.00 96.56 86 PHE A C 1
ATOM 653 O O . PHE A 1 86 ? 6.305 -10.967 -9.533 1.00 96.56 86 PHE A O 1
ATOM 660 N N . ALA A 1 87 ? 4.597 -9.529 -9.259 1.00 95.56 87 ALA A N 1
ATOM 661 C CA . ALA A 1 87 ? 4.076 -9.530 -10.625 1.00 95.56 87 ALA A CA 1
ATOM 662 C C . ALA A 1 87 ? 3.795 -8.078 -11.044 1.00 95.56 87 ALA A C 1
ATOM 664 O O . ALA A 1 87 ? 3.553 -7.238 -10.177 1.00 95.56 87 ALA A O 1
ATOM 665 N N . TYR A 1 88 ? 3.896 -7.747 -12.332 1.00 96.56 88 TYR A N 1
ATOM 666 C CA . TYR A 1 88 ? 3.909 -6.350 -12.776 1.00 96.56 88 TYR A CA 1
ATOM 667 C C . TYR A 1 88 ? 3.515 -6.171 -14.246 1.00 96.56 88 TYR A C 1
ATOM 669 O O . TYR A 1 88 ? 3.747 -7.049 -15.076 1.00 96.56 88 TYR A O 1
ATOM 677 N N . SER A 1 89 ? 2.996 -4.989 -14.585 1.00 93.62 89 SER A N 1
ATOM 678 C CA . SER A 1 89 ? 2.750 -4.586 -15.975 1.00 93.62 89 SER A CA 1
ATOM 679 C C . SER A 1 89 ? 4.051 -4.278 -16.723 1.00 93.62 89 SER A C 1
ATOM 681 O O . SER A 1 89 ? 4.783 -3.354 -16.348 1.00 93.62 89 SER A O 1
ATOM 683 N N . THR A 1 90 ? 4.294 -4.963 -17.838 1.00 88.81 90 THR A N 1
ATOM 684 C CA . THR A 1 90 ? 5.402 -4.671 -18.761 1.00 88.81 90 THR A CA 1
ATOM 685 C C . THR A 1 90 ? 5.368 -3.214 -19.251 1.00 88.81 90 THR A C 1
ATOM 687 O O . THR A 1 90 ? 4.299 -2.659 -19.496 1.00 88.81 90 THR A O 1
ATOM 690 N N . ASN A 1 91 ? 6.541 -2.591 -19.409 1.00 88.31 91 ASN A N 1
ATOM 691 C CA . ASN A 1 91 ? 6.759 -1.245 -19.974 1.00 88.31 91 ASN A CA 1
ATOM 692 C C . ASN A 1 91 ? 6.053 -0.052 -19.289 1.00 88.31 91 ASN A C 1
ATOM 694 O O . ASN A 1 91 ? 6.168 1.067 -19.784 1.00 88.31 91 ASN A O 1
ATOM 698 N N . LYS A 1 92 ? 5.363 -0.244 -18.156 1.00 93.50 92 LYS A N 1
ATOM 699 C CA . LYS A 1 92 ? 4.714 0.852 -17.406 1.00 93.50 92 LYS A CA 1
ATOM 700 C C . LYS A 1 92 ? 5.328 1.142 -16.032 1.00 93.50 92 LYS A C 1
ATOM 702 O O . LYS A 1 92 ? 5.042 2.194 -15.466 1.00 93.50 92 LYS A O 1
ATOM 707 N N . ILE A 1 93 ? 6.161 0.251 -15.497 1.00 95.69 93 ILE A N 1
ATOM 708 C CA . ILE A 1 93 ? 6.839 0.446 -14.205 1.00 95.69 93 ILE A CA 1
ATOM 709 C C . ILE A 1 93 ? 8.234 1.049 -14.439 1.00 95.69 93 ILE A C 1
ATOM 711 O O . ILE A 1 93 ? 8.905 0.614 -15.380 1.00 95.69 93 ILE A O 1
ATOM 715 N N . PRO A 1 94 ? 8.689 2.014 -13.614 1.00 94.88 94 PRO A N 1
ATOM 716 C CA . PRO A 1 94 ? 10.046 2.551 -13.684 1.00 94.88 94 PRO A CA 1
ATOM 717 C C . PRO A 1 94 ? 11.118 1.433 -13.692 1.00 94.88 94 PRO A C 1
ATOM 719 O O . PRO A 1 94 ? 11.070 0.541 -12.837 1.00 94.88 94 PRO A O 1
ATOM 722 N N . PRO A 1 95 ? 12.070 1.420 -14.651 1.00 94.56 95 PRO A N 1
ATOM 723 C CA . PRO A 1 95 ? 13.046 0.330 -14.772 1.00 94.56 95 PRO A CA 1
ATOM 724 C C . PRO A 1 95 ? 13.971 0.178 -13.557 1.00 94.56 95 PRO A C 1
ATOM 726 O O . PRO A 1 95 ? 14.392 -0.928 -13.229 1.00 94.56 95 PRO A O 1
ATOM 729 N N . ASP A 1 96 ? 14.264 1.277 -12.868 1.00 94.69 96 ASP A N 1
ATOM 730 C CA . ASP A 1 96 ? 14.994 1.319 -11.602 1.00 94.69 96 ASP A CA 1
ATOM 731 C C . ASP A 1 96 ? 14.213 0.641 -10.460 1.00 94.69 96 ASP A C 1
ATOM 733 O O . ASP A 1 96 ? 14.782 -0.198 -9.757 1.00 94.69 96 ASP A O 1
ATOM 737 N N . ALA A 1 97 ? 12.902 0.886 -10.347 1.00 95.94 97 ALA A N 1
ATOM 738 C CA . ALA A 1 97 ? 12.030 0.172 -9.408 1.00 95.94 97 ALA A CA 1
ATOM 739 C C . ALA A 1 97 ? 12.005 -1.343 -9.684 1.00 95.94 97 ALA A C 1
ATOM 741 O O . ALA A 1 97 ? 12.122 -2.150 -8.758 1.00 95.94 97 ALA A O 1
ATOM 742 N N . LEU A 1 98 ? 11.902 -1.751 -10.957 1.00 96.56 98 LEU A N 1
ATOM 743 C CA . LEU A 1 98 ? 11.949 -3.168 -11.344 1.00 96.56 98 LEU A CA 1
ATOM 744 C C . LEU A 1 98 ? 13.308 -3.811 -11.030 1.00 96.56 98 LEU A C 1
ATOM 746 O O . LEU A 1 98 ? 13.348 -4.935 -10.527 1.00 96.56 98 LEU A O 1
ATOM 750 N N . ASN A 1 99 ? 14.413 -3.099 -11.268 1.00 96.94 99 ASN A N 1
ATOM 751 C CA . ASN A 1 99 ? 15.757 -3.564 -10.921 1.00 96.94 99 ASN A CA 1
ATOM 752 C C . ASN A 1 99 ? 15.925 -3.751 -9.405 1.00 96.94 99 ASN A C 1
ATOM 754 O O . ASN A 1 99 ? 16.526 -4.739 -8.979 1.00 96.94 99 ASN A O 1
ATOM 758 N N . VAL A 1 100 ? 15.349 -2.866 -8.584 1.00 97.94 100 VAL A N 1
ATOM 759 C CA . VAL A 1 100 ? 15.304 -3.025 -7.122 1.00 97.94 100 VAL A CA 1
ATOM 760 C C . VAL A 1 100 ? 14.488 -4.252 -6.714 1.00 97.94 100 VAL A C 1
ATOM 762 O O . VAL A 1 100 ? 15.010 -5.098 -5.991 1.00 97.94 100 VAL A O 1
ATOM 765 N N . LEU A 1 101 ? 13.256 -4.415 -7.210 1.00 97.94 101 LEU A N 1
ATOM 766 C CA . LEU A 1 101 ? 12.419 -5.584 -6.896 1.00 97.94 101 LEU A CA 1
ATOM 767 C C . LEU A 1 101 ? 13.109 -6.905 -7.284 1.00 97.94 101 LEU A C 1
ATOM 769 O O . LEU A 1 101 ? 13.137 -7.852 -6.496 1.00 97.94 101 LEU A O 1
ATOM 773 N N . ALA A 1 102 ? 13.734 -6.954 -8.464 1.00 97.75 102 ALA A N 1
ATOM 774 C CA . ALA A 1 102 ? 14.498 -8.111 -8.927 1.00 97.75 102 ALA A CA 1
ATOM 775 C C . ALA A 1 102 ? 15.764 -8.371 -8.088 1.00 97.75 102 ALA A C 1
ATOM 777 O O . ALA A 1 102 ? 16.146 -9.526 -7.899 1.00 97.75 102 ALA A O 1
ATOM 778 N N . THR A 1 103 ? 16.411 -7.325 -7.568 1.00 97.94 103 THR A N 1
ATOM 779 C CA . THR A 1 103 ? 17.588 -7.445 -6.691 1.00 97.94 103 THR A CA 1
ATOM 780 C C . THR A 1 103 ? 17.196 -7.972 -5.312 1.00 97.94 103 THR A C 1
ATOM 782 O O . THR A 1 103 ? 17.782 -8.949 -4.852 1.00 97.94 103 THR A O 1
ATOM 785 N N . LEU A 1 104 ? 16.149 -7.414 -4.698 1.00 97.56 104 LEU A N 1
ATOM 786 C CA . LEU A 1 104 ? 15.620 -7.861 -3.404 1.00 97.56 104 LEU A CA 1
ATOM 787 C C . LEU A 1 104 ? 15.117 -9.312 -3.448 1.00 97.56 104 LEU A C 1
ATOM 789 O O . LEU A 1 104 ? 15.334 -10.069 -2.502 1.00 97.56 104 LEU A O 1
ATOM 793 N N . ASN A 1 105 ? 14.500 -9.719 -4.562 1.00 96.94 105 ASN A N 1
ATOM 794 C CA . ASN A 1 105 ? 14.109 -11.106 -4.804 1.00 96.94 105 ASN A CA 1
ATOM 795 C C . ASN A 1 105 ? 15.332 -12.047 -4.871 1.00 96.94 105 ASN A C 1
ATOM 797 O O . ASN A 1 105 ? 15.352 -13.061 -4.178 1.00 96.94 105 ASN A O 1
ATOM 801 N N . LYS A 1 106 ? 16.384 -11.682 -5.622 1.00 97.25 106 LYS A N 1
ATOM 802 C CA . LYS A 1 106 ? 17.644 -12.454 -5.706 1.00 97.25 106 LYS A CA 1
ATOM 803 C C . LYS A 1 106 ? 18.417 -12.521 -4.384 1.00 97.25 106 LYS A C 1
ATOM 805 O O . LYS A 1 106 ? 19.096 -13.510 -4.136 1.00 97.25 106 LYS A O 1
ATOM 810 N N . GLN A 1 107 ? 18.335 -11.478 -3.560 1.00 95.69 107 GLN A N 1
ATOM 811 C CA . GLN A 1 107 ? 18.977 -11.392 -2.240 1.00 95.69 107 GLN A CA 1
ATOM 812 C C . GLN A 1 107 ? 18.179 -12.090 -1.126 1.00 95.69 107 GLN A C 1
ATOM 814 O O . GLN A 1 107 ? 18.597 -12.061 0.028 1.00 95.69 107 GLN A O 1
ATOM 819 N N . ASP A 1 108 ? 17.013 -12.657 -1.445 1.00 94.81 108 ASP A N 1
ATOM 820 C CA . ASP A 1 108 ? 16.047 -13.196 -0.487 1.00 94.81 108 ASP A CA 1
ATOM 821 C C . ASP A 1 108 ? 15.681 -12.222 0.665 1.00 94.81 108 ASP A C 1
ATOM 823 O O . ASP A 1 108 ? 15.381 -12.622 1.792 1.00 94.81 108 ASP A O 1
ATOM 827 N N . SER A 1 109 ? 15.676 -10.915 0.380 1.00 9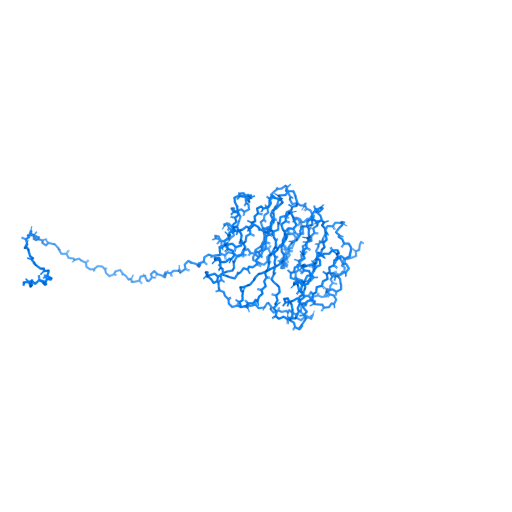4.19 109 SER A N 1
ATOM 828 C CA . SER A 1 109 ? 15.180 -9.878 1.300 1.00 94.19 109 SER A CA 1
ATOM 829 C C . SER A 1 109 ? 13.653 -9.848 1.303 1.00 94.19 109 SER A C 1
ATOM 831 O O . SER A 1 109 ? 13.018 -10.124 0.286 1.00 94.19 109 SER A O 1
ATOM 833 N N . THR A 1 110 ? 13.035 -9.505 2.431 1.00 93.06 110 THR A N 1
ATOM 834 C CA . THR A 1 110 ? 11.570 -9.450 2.550 1.00 93.06 110 THR A CA 1
ATOM 835 C C . THR A 1 110 ? 11.063 -8.120 2.012 1.00 93.06 110 THR A C 1
ATOM 837 O O . THR A 1 110 ? 11.326 -7.081 2.606 1.00 93.06 110 THR A O 1
ATOM 840 N N . ILE A 1 111 ? 10.312 -8.131 0.909 1.00 93.50 111 ILE A N 1
ATOM 841 C CA . ILE A 1 111 ? 9.736 -6.906 0.333 1.00 93.50 111 ILE A CA 1
ATOM 842 C C . ILE A 1 111 ? 8.441 -6.599 1.092 1.00 93.50 111 ILE A C 1
ATOM 844 O O . ILE A 1 111 ? 7.491 -7.383 1.025 1.00 93.50 111 ILE A O 1
ATOM 848 N N . ASN A 1 112 ? 8.404 -5.498 1.844 1.00 88.88 112 ASN A N 1
ATOM 849 C CA . ASN A 1 112 ? 7.281 -5.142 2.713 1.00 88.88 112 ASN A CA 1
ATOM 850 C C . ASN A 1 112 ? 6.150 -4.469 1.929 1.00 88.88 112 ASN A C 1
ATOM 852 O O . ASN A 1 112 ? 5.028 -4.964 1.956 1.00 88.88 112 ASN A O 1
ATOM 856 N N . THR A 1 113 ? 6.448 -3.376 1.222 1.00 90.31 113 THR A N 1
ATOM 857 C CA . THR A 1 113 ? 5.479 -2.623 0.407 1.00 90.31 113 THR A CA 1
ATOM 858 C C . THR A 1 113 ? 6.181 -1.848 -0.716 1.00 90.31 113 THR A C 1
ATOM 860 O O . THR A 1 113 ? 7.397 -1.644 -0.672 1.00 90.31 113 THR A O 1
ATOM 863 N N . ILE A 1 114 ? 5.418 -1.419 -1.720 1.00 93.44 114 ILE A N 1
ATOM 864 C CA . ILE A 1 114 ? 5.839 -0.512 -2.791 1.00 93.44 114 ILE A CA 1
ATOM 865 C C . ILE A 1 114 ? 4.775 0.576 -2.962 1.00 93.44 114 ILE A C 1
ATOM 867 O O . ILE A 1 114 ? 3.585 0.272 -2.985 1.00 93.44 114 ILE A O 1
ATOM 871 N N . ALA A 1 115 ? 5.198 1.832 -3.096 1.00 93.81 115 ALA A N 1
ATOM 872 C CA . ALA A 1 115 ? 4.310 2.963 -3.342 1.00 93.81 115 ALA A CA 1
ATOM 873 C C . ALA A 1 115 ? 4.819 3.822 -4.507 1.00 93.81 115 ALA A C 1
ATOM 875 O O . ALA A 1 115 ? 6.025 4.015 -4.674 1.00 93.81 115 ALA A O 1
ATOM 876 N N . PHE A 1 116 ? 3.877 4.359 -5.282 1.00 94.62 116 PHE A N 1
ATOM 877 C CA . PHE A 1 116 ? 4.117 5.296 -6.376 1.00 94.62 116 PHE A CA 1
ATOM 878 C C . PHE A 1 116 ? 3.421 6.621 -6.055 1.00 94.62 116 PHE A C 1
ATOM 880 O O . PHE A 1 116 ? 2.238 6.633 -5.712 1.00 94.62 116 PHE A O 1
ATOM 887 N N . ALA A 1 117 ? 4.146 7.730 -6.161 1.00 94.19 117 ALA A N 1
ATOM 888 C CA . ALA A 1 117 ? 3.597 9.073 -6.029 1.00 94.19 117 ALA A CA 1
ATOM 889 C C . ALA A 1 117 ? 2.980 9.545 -7.367 1.00 94.19 117 ALA A C 1
ATOM 891 O O . ALA A 1 117 ? 3.371 9.045 -8.427 1.00 94.19 117 ALA A O 1
ATOM 892 N N . PRO A 1 118 ? 2.053 10.528 -7.373 1.00 92.88 118 PRO A N 1
ATOM 893 C CA . PRO A 1 118 ? 1.399 11.016 -8.598 1.00 92.88 118 PRO A CA 1
ATOM 894 C C . PRO A 1 118 ? 2.356 11.543 -9.677 1.00 92.88 118 PRO A C 1
ATOM 896 O O . PRO A 1 118 ? 2.035 11.494 -10.862 1.00 92.88 118 PRO A O 1
ATOM 899 N N . ASN A 1 119 ? 3.539 12.019 -9.279 1.00 92.31 119 ASN A N 1
ATOM 900 C CA . ASN A 1 119 ? 4.593 12.501 -10.176 1.00 92.31 119 ASN A CA 1
ATOM 901 C C . ASN A 1 119 ? 5.463 11.379 -10.786 1.00 92.31 119 ASN A C 1
ATOM 903 O O . ASN A 1 119 ? 6.349 11.674 -11.582 1.00 92.31 119 ASN A O 1
ATOM 907 N N . GLY A 1 120 ? 5.228 10.110 -10.430 1.00 92.62 120 GLY A N 1
ATOM 908 C CA . GLY A 1 120 ? 5.980 8.950 -10.922 1.00 92.62 120 GLY A CA 1
ATOM 909 C C . GLY A 1 120 ? 7.200 8.556 -10.080 1.00 92.62 120 GLY A C 1
ATOM 910 O O . GLY A 1 120 ? 7.781 7.501 -10.334 1.00 92.62 120 GLY A O 1
ATOM 911 N N . GLU A 1 121 ? 7.560 9.345 -9.064 1.00 94.75 121 GLU A N 1
ATOM 912 C CA . GLU A 1 121 ? 8.568 8.959 -8.070 1.00 94.75 121 GLU A CA 1
ATOM 913 C C . GLU A 1 121 ? 8.052 7.769 -7.228 1.00 94.75 121 GLU A C 1
ATOM 915 O O . GLU A 1 121 ? 6.844 7.601 -7.031 1.00 94.75 121 GLU A O 1
ATOM 920 N N . TRP A 1 122 ? 8.949 6.910 -6.744 1.00 95.44 122 TRP A N 1
ATOM 921 C CA . TRP A 1 122 ? 8.598 5.614 -6.152 1.00 95.44 122 TRP A CA 1
ATOM 922 C C . TRP A 1 122 ? 9.440 5.271 -4.923 1.00 95.44 122 TRP A C 1
ATOM 924 O O . TRP A 1 122 ? 10.554 5.764 -4.751 1.00 95.44 122 TRP A O 1
ATOM 934 N N . ILE A 1 123 ? 8.910 4.380 -4.080 1.00 95.69 123 ILE A N 1
ATOM 935 C CA . ILE A 1 123 ? 9.616 3.800 -2.933 1.00 95.69 123 ILE A CA 1
ATOM 936 C C . ILE A 1 123 ? 9.276 2.317 -2.752 1.00 95.69 123 ILE A C 1
ATOM 938 O O . ILE A 1 123 ? 8.119 1.916 -2.864 1.00 95.69 123 ILE A O 1
ATOM 942 N N . VAL A 1 124 ? 10.289 1.507 -2.440 1.00 95.31 124 VAL A N 1
ATOM 943 C CA . VAL A 1 124 ? 10.178 0.095 -2.049 1.00 95.31 124 VAL A CA 1
ATOM 944 C C . VAL A 1 124 ? 10.717 -0.060 -0.629 1.00 95.31 124 VAL A C 1
ATOM 946 O O . VAL A 1 124 ? 11.907 0.147 -0.391 1.00 95.31 124 VAL A O 1
ATOM 949 N N . MET A 1 125 ? 9.851 -0.453 0.306 1.00 91.88 125 MET A N 1
ATOM 950 C CA . MET A 1 125 ? 10.229 -0.798 1.680 1.00 91.88 125 MET A CA 1
ATOM 951 C C . MET A 1 125 ? 10.585 -2.284 1.767 1.00 91.88 125 MET A C 1
ATOM 953 O O . MET A 1 125 ? 9.855 -3.131 1.243 1.00 91.88 125 MET A O 1
ATOM 957 N N . TYR A 1 126 ? 11.671 -2.617 2.462 1.00 92.81 126 TYR A N 1
ATOM 958 C CA . TYR A 1 126 ? 12.127 -3.994 2.648 1.00 92.81 126 TYR A CA 1
ATOM 959 C C . TYR A 1 126 ? 12.816 -4.205 4.001 1.00 92.81 126 TYR A C 1
ATOM 961 O O . TYR A 1 126 ? 13.286 -3.257 4.629 1.00 92.81 126 TYR A O 1
ATOM 969 N N . ASP A 1 127 ? 12.853 -5.457 4.460 1.00 89.00 127 ASP A N 1
ATOM 970 C CA . ASP A 1 127 ? 13.363 -5.877 5.772 1.00 89.00 127 ASP A CA 1
ATOM 971 C C . ASP A 1 127 ? 12.949 -4.920 6.913 1.00 89.00 127 ASP A C 1
ATOM 973 O O . ASP A 1 127 ? 13.781 -4.425 7.676 1.00 89.00 127 ASP A O 1
ATOM 977 N N . TYR A 1 128 ? 11.642 -4.647 6.993 1.00 79.75 128 TYR A N 1
ATOM 978 C CA . TYR A 1 128 ? 10.931 -3.803 7.971 1.00 79.75 128 TYR A CA 1
ATOM 979 C C . TYR A 1 128 ? 11.211 -2.290 7.916 1.00 79.75 128 TYR A C 1
ATOM 981 O O . TYR A 1 128 ? 10.267 -1.504 7.996 1.00 79.75 128 TYR A O 1
ATOM 989 N N . PHE A 1 129 ? 12.471 -1.869 7.788 1.00 80.94 129 PHE A N 1
ATOM 990 C CA . PHE A 1 129 ? 12.890 -0.460 7.920 1.00 80.94 129 PHE A CA 1
ATOM 991 C C . PHE A 1 129 ? 13.956 -0.012 6.906 1.00 80.94 129 PHE A C 1
ATOM 993 O O . PHE A 1 129 ? 14.481 1.102 7.004 1.00 80.94 129 PHE A O 1
ATOM 1000 N N . LYS A 1 130 ? 14.330 -0.862 5.944 1.00 88.44 130 LYS A N 1
ATOM 1001 C CA . LYS A 1 130 ? 15.185 -0.466 4.819 1.00 88.44 130 LYS A CA 1
ATOM 1002 C C . LYS A 1 130 ? 14.297 0.029 3.675 1.00 88.44 130 LYS A C 1
ATOM 1004 O O . LYS A 1 130 ? 13.146 -0.385 3.543 1.00 88.44 130 LYS A O 1
ATOM 1009 N N . ALA A 1 131 ? 14.832 0.917 2.846 1.00 92.50 131 ALA A N 1
ATOM 1010 C CA . ALA A 1 131 ? 14.112 1.463 1.706 1.00 92.50 131 ALA A CA 1
ATOM 1011 C C . ALA A 1 131 ? 15.055 1.703 0.527 1.00 92.50 131 ALA A C 1
ATOM 1013 O O . ALA A 1 131 ? 16.218 2.053 0.723 1.00 92.50 131 ALA A O 1
ATOM 1014 N N . TYR A 1 132 ? 14.517 1.556 -0.679 1.00 95.88 132 TYR A N 1
ATOM 1015 C CA . TYR A 1 132 ? 15.053 2.127 -1.912 1.00 95.88 132 TYR A CA 1
ATOM 1016 C C . TYR A 1 132 ? 14.006 3.076 -2.487 1.00 95.88 132 TYR A C 1
ATOM 1018 O O . TYR A 1 132 ? 12.813 2.787 -2.397 1.00 95.88 132 TYR A O 1
ATOM 1026 N N . TRP A 1 133 ? 14.433 4.181 -3.087 1.00 96.00 133 TRP A N 1
ATOM 1027 C CA . TRP A 1 133 ? 13.543 5.185 -3.664 1.00 96.00 133 TRP A CA 1
ATOM 1028 C C . TRP A 1 133 ? 14.145 5.802 -4.929 1.00 96.00 133 TRP A C 1
ATOM 1030 O O . TRP A 1 133 ? 15.352 5.711 -5.164 1.00 96.00 133 TRP A O 1
ATOM 1040 N N . SER A 1 134 ? 13.294 6.420 -5.743 1.00 94.00 134 SER A N 1
ATOM 1041 C CA . SER A 1 134 ? 13.677 7.109 -6.978 1.00 94.00 134 SER A CA 1
ATOM 1042 C C . SER A 1 134 ? 14.485 8.387 -6.728 1.00 94.00 134 SER A C 1
ATOM 1044 O O . SER A 1 134 ? 14.435 8.987 -5.654 1.00 94.00 134 SER A O 1
ATOM 1046 N N . LYS A 1 135 ? 15.241 8.839 -7.736 1.00 86.56 135 LYS A N 1
ATOM 1047 C CA . LYS A 1 135 ? 16.241 9.911 -7.575 1.00 86.56 135 LYS A CA 1
ATOM 1048 C C . LYS A 1 135 ? 15.690 11.232 -7.011 1.00 86.56 135 LYS A C 1
ATOM 1050 O O . LYS A 1 135 ? 16.428 11.910 -6.300 1.00 86.56 135 LYS A O 1
ATOM 1055 N N . ASN A 1 136 ? 14.447 11.606 -7.319 1.00 87.88 136 ASN A N 1
ATOM 1056 C CA . ASN A 1 136 ? 13.851 12.882 -6.904 1.00 87.88 136 ASN A CA 1
ATOM 1057 C C . ASN A 1 136 ? 12.712 12.680 -5.883 1.00 87.88 136 ASN A C 1
ATOM 1059 O O . ASN A 1 136 ? 11.858 13.553 -5.715 1.00 87.88 136 ASN A O 1
ATOM 1063 N N . PHE A 1 137 ? 12.690 11.528 -5.202 1.00 90.25 137 PHE A N 1
ATOM 1064 C CA . PHE A 1 137 ? 11.705 11.215 -4.173 1.00 90.25 137 PHE A CA 1
ATOM 1065 C C . PHE A 1 137 ? 11.745 12.265 -3.041 1.00 90.25 137 PHE A C 1
ATOM 1067 O O . PHE A 1 137 ? 12.837 12.714 -2.678 1.00 90.25 137 PHE A O 1
ATOM 1074 N N . PRO A 1 138 ? 10.601 12.687 -2.462 1.00 89.50 138 PRO A N 1
ATOM 1075 C CA . PRO A 1 138 ? 10.571 13.850 -1.574 1.00 89.50 138 PRO A CA 1
ATOM 1076 C C . PRO A 1 138 ? 11.500 13.714 -0.358 1.00 89.50 138 PRO A C 1
ATOM 1078 O O . PRO A 1 138 ? 11.283 12.880 0.523 1.00 89.50 138 PRO A O 1
ATOM 1081 N N . GLN A 1 139 ? 12.514 14.583 -0.271 1.00 89.75 139 GLN A N 1
ATOM 1082 C CA . GLN A 1 139 ? 13.546 14.525 0.775 1.00 89.75 139 GLN A CA 1
ATOM 1083 C C . GLN A 1 139 ? 12.970 14.639 2.199 1.00 89.75 139 GLN A C 1
ATOM 1085 O O . GLN A 1 139 ? 13.543 14.098 3.142 1.00 89.75 139 GLN A O 1
ATOM 1090 N N . GLU A 1 140 ? 11.813 15.286 2.368 1.00 91.81 140 GLU A N 1
ATOM 1091 C CA . GLU A 1 140 ? 11.090 15.317 3.645 1.00 91.81 140 GLU A CA 1
ATOM 1092 C C . GLU A 1 140 ? 10.722 13.898 4.125 1.00 91.81 140 GLU A C 1
ATOM 1094 O O . GLU A 1 140 ? 10.970 13.550 5.280 1.00 91.81 140 GLU A O 1
ATOM 1099 N N . ILE A 1 141 ? 10.231 13.045 3.218 1.00 92.06 141 ILE A N 1
ATOM 1100 C CA . ILE A 1 141 ? 9.893 11.640 3.490 1.00 92.06 141 ILE A CA 1
ATOM 1101 C C . ILE A 1 141 ? 11.170 10.850 3.802 1.00 92.06 141 ILE A C 1
ATOM 1103 O O . ILE A 1 141 ? 11.206 10.113 4.784 1.00 92.06 141 ILE A O 1
ATOM 1107 N N . VAL A 1 142 ? 12.248 11.048 3.032 1.00 91.94 142 VAL A N 1
ATOM 1108 C CA . VAL A 1 142 ? 13.557 10.397 3.265 1.00 91.94 142 VAL A CA 1
ATOM 1109 C C . VAL A 1 142 ? 14.115 10.733 4.656 1.00 91.94 142 VAL A C 1
ATOM 1111 O O . VAL A 1 142 ? 14.618 9.853 5.364 1.00 91.94 142 VAL A O 1
ATOM 1114 N N . ASN A 1 143 ? 13.974 11.988 5.092 1.00 92.31 143 ASN A N 1
ATOM 1115 C CA . ASN A 1 143 ? 14.382 12.430 6.425 1.00 92.31 143 ASN A CA 1
ATOM 1116 C C . ASN A 1 143 ? 13.547 11.746 7.526 1.00 92.31 143 ASN A C 1
ATOM 1118 O O . ASN A 1 143 ? 14.123 11.234 8.489 1.00 92.31 143 ASN A O 1
ATOM 1122 N N . ARG A 1 144 ? 12.216 11.648 7.365 1.00 93.31 144 ARG A N 1
ATOM 1123 C CA . ARG A 1 144 ? 11.344 10.933 8.322 1.00 93.31 144 ARG A CA 1
ATOM 1124 C C . ARG A 1 144 ? 11.597 9.431 8.354 1.00 93.31 144 ARG A C 1
ATOM 1126 O O . ARG A 1 144 ? 11.686 8.865 9.436 1.00 93.31 144 ARG A O 1
ATOM 1133 N N . LEU A 1 145 ? 11.806 8.781 7.212 1.00 91.75 145 LEU A N 1
ATOM 1134 C CA . LEU A 1 145 ? 12.183 7.363 7.161 1.00 91.75 145 LEU A CA 1
ATOM 1135 C C . LEU A 1 145 ? 13.528 7.109 7.857 1.00 91.75 145 LEU A C 1
ATOM 1137 O O . LEU A 1 145 ? 13.705 6.091 8.524 1.00 91.75 145 LEU A O 1
ATOM 1141 N N . SER A 1 146 ? 14.451 8.069 7.784 1.00 90.56 146 SER A N 1
ATOM 1142 C CA . SER A 1 146 ? 15.719 8.020 8.517 1.00 90.56 146 SER A CA 1
ATOM 1143 C C . SER A 1 146 ? 15.541 8.184 10.035 1.00 90.56 146 SER A C 1
ATOM 1145 O O . SER A 1 146 ? 16.297 7.583 10.796 1.00 90.56 146 SER A O 1
ATOM 1147 N N . GLU A 1 147 ? 14.559 8.965 10.499 1.00 90.19 147 GLU A N 1
ATOM 1148 C CA . GLU A 1 147 ? 14.165 9.055 11.919 1.00 90.19 147 GLU A CA 1
ATOM 1149 C C . GLU A 1 147 ? 13.501 7.759 12.405 1.00 90.19 147 GLU A C 1
ATOM 1151 O O . GLU A 1 147 ? 13.961 7.164 13.379 1.00 90.19 147 GLU A O 1
ATOM 1156 N N . ILE A 1 148 ? 12.493 7.279 11.672 1.00 88.88 148 ILE A N 1
ATOM 1157 C CA . ILE A 1 148 ? 11.763 6.019 11.891 1.00 88.88 148 ILE A CA 1
ATOM 1158 C C . ILE A 1 148 ? 12.729 4.835 12.026 1.00 88.88 148 ILE A C 1
ATOM 1160 O O . ILE A 1 148 ? 12.639 4.064 12.981 1.00 88.88 148 ILE A O 1
ATOM 1164 N N . LYS A 1 149 ? 13.715 4.733 11.124 1.00 89.00 149 LYS A N 1
ATOM 1165 C CA . LYS A 1 149 ? 14.754 3.695 11.164 1.00 89.00 149 LYS A CA 1
ATOM 1166 C C . LYS A 1 149 ? 15.640 3.790 12.412 1.00 89.00 149 LYS A C 1
ATOM 1168 O O . LYS A 1 149 ? 15.970 2.756 12.984 1.00 89.00 149 LYS A O 1
ATOM 1173 N N . ARG A 1 150 ? 16.008 4.998 12.867 1.00 88.88 150 ARG A N 1
ATOM 1174 C CA . ARG A 1 150 ? 16.761 5.185 14.130 1.00 88.88 150 ARG A CA 1
ATOM 1175 C C . ARG A 1 150 ? 15.936 4.825 15.369 1.00 88.88 150 ARG A C 1
ATOM 1177 O O . ARG A 1 150 ? 16.516 4.481 16.390 1.00 88.88 150 ARG A O 1
ATOM 1184 N N . GLN A 1 151 ? 14.610 4.907 15.279 1.00 87.62 151 GLN A N 1
ATOM 1185 C CA . GLN A 1 151 ? 13.677 4.536 16.347 1.00 87.62 151 GLN A CA 1
ATOM 1186 C C . GLN A 1 151 ? 13.228 3.061 16.275 1.00 87.62 151 GLN A C 1
ATOM 1188 O O . GLN A 1 151 ? 12.526 2.597 17.170 1.00 87.62 151 GLN A O 1
ATOM 1193 N N . VAL A 1 152 ? 13.660 2.314 15.246 1.00 86.81 152 VAL A N 1
ATOM 1194 C CA . VAL A 1 152 ? 13.289 0.908 14.981 1.00 86.81 152 VAL A CA 1
ATOM 1195 C C . VAL A 1 152 ? 11.765 0.721 14.858 1.00 86.81 152 VAL A C 1
ATOM 1197 O O . VAL A 1 152 ? 11.196 -0.285 15.272 1.00 86.81 152 VAL A O 1
ATOM 1200 N N . PHE A 1 153 ? 11.076 1.714 14.290 1.00 87.81 153 PHE A N 1
ATOM 1201 C CA . PHE A 1 153 ? 9.632 1.652 14.049 1.00 87.81 153 PHE A CA 1
ATOM 1202 C C . PHE A 1 153 ? 9.333 0.988 12.696 1.00 87.81 153 PHE A C 1
ATOM 1204 O O . PHE A 1 153 ? 10.055 1.194 11.718 1.00 87.81 153 PHE A O 1
ATOM 1211 N N . ILE A 1 154 ? 8.258 0.199 12.628 1.00 85.69 154 ILE A N 1
ATOM 1212 C CA . ILE A 1 154 ? 7.886 -0.561 11.424 1.00 85.69 154 ILE A CA 1
ATOM 1213 C C . ILE A 1 154 ? 6.937 0.272 10.571 1.00 85.69 154 ILE A C 1
ATOM 1215 O O . ILE A 1 154 ? 5.828 0.578 11.002 1.00 85.69 154 ILE A O 1
ATOM 1219 N N . VAL A 1 155 ? 7.343 0.612 9.346 1.00 87.56 155 VAL A N 1
ATOM 1220 C CA . VAL A 1 155 ? 6.482 1.336 8.398 1.00 87.56 155 VAL A CA 1
ATOM 1221 C C . VAL A 1 155 ? 5.410 0.398 7.852 1.00 87.56 155 VAL A C 1
ATOM 1223 O O . VAL A 1 155 ? 5.717 -0.552 7.135 1.00 87.56 155 VAL A O 1
ATOM 1226 N N . ASN A 1 156 ? 4.148 0.709 8.145 1.00 83.44 156 ASN A N 1
ATOM 1227 C CA . ASN A 1 156 ? 2.995 -0.029 7.633 1.00 83.44 156 ASN A CA 1
ATOM 1228 C C . ASN A 1 156 ? 2.451 0.583 6.340 1.00 83.44 156 ASN A C 1
ATOM 1230 O O . ASN A 1 156 ? 2.098 -0.136 5.412 1.00 83.44 156 ASN A O 1
ATOM 1234 N N . ASN A 1 157 ? 2.362 1.914 6.285 1.00 83.88 157 ASN A N 1
ATOM 1235 C CA . ASN A 1 157 ? 1.766 2.645 5.168 1.00 83.88 157 ASN A CA 1
ATOM 1236 C C . ASN A 1 157 ? 2.634 3.862 4.808 1.00 83.88 157 ASN A C 1
ATOM 1238 O O . ASN A 1 157 ? 3.019 4.630 5.690 1.00 83.88 157 ASN A O 1
ATOM 1242 N N . ILE A 1 158 ? 2.867 4.072 3.510 1.00 91.12 158 ILE A N 1
ATOM 1243 C CA . ILE A 1 158 ? 3.306 5.347 2.925 1.00 91.12 158 ILE A CA 1
ATOM 1244 C C . ILE A 1 158 ? 2.261 5.688 1.866 1.00 91.12 158 ILE A C 1
ATOM 1246 O O . ILE A 1 158 ? 2.071 4.917 0.928 1.00 91.12 158 ILE A O 1
ATOM 1250 N N . VAL A 1 159 ? 1.539 6.791 2.050 1.00 93.00 159 VAL A N 1
ATOM 1251 C CA . VAL A 1 159 ? 0.333 7.107 1.273 1.00 93.00 159 VAL A CA 1
ATOM 1252 C C . VAL A 1 159 ? 0.431 8.516 0.717 1.00 93.00 159 VAL A C 1
ATOM 1254 O O . VAL A 1 159 ? 0.641 9.470 1.466 1.00 93.00 159 VAL A O 1
ATOM 1257 N N . PHE A 1 160 ? 0.231 8.632 -0.593 1.00 94.50 160 PHE A N 1
ATOM 1258 C CA . PHE A 1 160 ? 0.158 9.897 -1.315 1.00 94.50 160 PHE A CA 1
ATOM 1259 C C . PHE A 1 160 ? -1.299 10.253 -1.633 1.00 94.50 160 PHE A C 1
ATOM 1261 O O . PHE A 1 160 ? -2.104 9.381 -1.968 1.00 94.50 160 PHE A O 1
ATOM 1268 N N . THR A 1 161 ? -1.641 11.537 -1.559 1.00 94.81 161 THR A N 1
ATOM 1269 C CA . THR A 1 161 ? -2.864 12.081 -2.165 1.00 94.81 161 THR A CA 1
ATOM 1270 C C . THR A 1 161 ? -2.662 12.238 -3.678 1.00 94.81 161 THR A C 1
ATOM 1272 O O . THR A 1 161 ? -1.519 12.253 -4.140 1.00 94.81 161 THR A O 1
ATOM 1275 N N . PRO A 1 162 ? -3.728 12.446 -4.476 1.00 93.06 162 PRO A N 1
ATOM 1276 C CA . PRO A 1 162 ? -3.595 12.765 -5.901 1.00 93.06 162 PRO A CA 1
ATOM 1277 C C . PRO A 1 162 ? -2.788 14.043 -6.200 1.00 93.06 162 PRO A C 1
ATOM 1279 O O . PRO A 1 162 ? -2.278 14.182 -7.308 1.00 93.06 162 PRO A O 1
ATOM 1282 N N . ASN A 1 163 ? -2.634 14.950 -5.225 1.00 92.75 163 ASN A N 1
ATOM 1283 C CA . ASN A 1 163 ? -1.855 16.185 -5.369 1.00 92.75 163 ASN A CA 1
ATOM 1284 C C . ASN A 1 163 ? -0.358 16.000 -5.045 1.00 92.75 163 ASN A C 1
ATOM 1286 O O . ASN A 1 163 ? 0.436 16.898 -5.309 1.00 92.75 163 ASN A O 1
ATOM 1290 N N . GLY A 1 164 ? 0.030 14.866 -4.447 1.00 91.94 164 GLY A N 1
ATOM 1291 C CA . GLY A 1 164 ? 1.389 14.615 -3.956 1.00 91.94 164 GLY A CA 1
ATOM 1292 C C . GLY A 1 164 ? 1.620 14.953 -2.477 1.00 91.94 164 GLY A C 1
ATOM 1293 O O . GLY A 1 164 ? 2.733 14.749 -1.991 1.00 91.94 164 GLY A O 1
ATOM 1294 N N . ASP A 1 165 ? 0.593 15.403 -1.744 1.00 94.50 165 ASP A N 1
ATOM 1295 C CA . ASP A 1 165 ? 0.638 15.470 -0.274 1.00 94.50 165 ASP A CA 1
ATOM 1296 C C . ASP A 1 165 ? 0.823 14.049 0.285 1.00 94.50 165 ASP A C 1
ATOM 1298 O O . ASP A 1 165 ? 0.370 13.078 -0.327 1.00 94.50 165 ASP A O 1
ATOM 1302 N N . TRP A 1 166 ? 1.460 13.892 1.446 1.00 94.75 166 TRP A N 1
ATOM 1303 C CA . TRP A 1 166 ? 1.867 12.565 1.923 1.00 94.75 166 TRP A CA 1
ATOM 1304 C C . TRP A 1 166 ? 1.582 12.329 3.409 1.00 94.75 166 TRP A C 1
ATOM 1306 O O . TRP A 1 166 ? 1.547 13.263 4.213 1.00 94.75 166 TRP A O 1
ATOM 1316 N N . THR A 1 167 ? 1.416 11.055 3.776 1.00 94.81 167 THR A N 1
ATOM 1317 C CA . THR A 1 167 ? 1.475 10.569 5.162 1.00 94.81 167 THR A CA 1
ATOM 1318 C C . THR A 1 167 ? 2.279 9.267 5.261 1.00 94.81 167 THR A C 1
ATOM 1320 O O . THR A 1 167 ? 2.262 8.442 4.344 1.00 94.81 167 THR A O 1
ATOM 1323 N N . ILE A 1 168 ? 2.982 9.077 6.377 1.00 93.19 168 ILE A N 1
ATOM 1324 C CA . ILE A 1 168 ? 3.618 7.813 6.776 1.00 93.19 168 ILE A CA 1
ATOM 1325 C C . ILE A 1 168 ? 2.945 7.361 8.069 1.00 93.19 168 ILE A C 1
ATOM 1327 O O . ILE A 1 168 ? 2.830 8.164 8.992 1.00 93.19 168 ILE A O 1
ATOM 1331 N N . ILE A 1 169 ? 2.568 6.084 8.169 1.00 90.38 169 ILE A N 1
ATOM 1332 C CA . ILE A 1 169 ? 2.122 5.454 9.422 1.00 90.38 169 ILE A CA 1
ATOM 1333 C C . ILE A 1 169 ? 3.075 4.309 9.761 1.00 90.38 169 ILE A C 1
ATOM 1335 O O . ILE A 1 169 ? 3.309 3.422 8.932 1.00 90.38 169 ILE A O 1
ATOM 1339 N N . ALA A 1 170 ? 3.585 4.315 10.991 1.00 89.81 170 ALA A N 1
ATOM 1340 C CA . ALA A 1 170 ? 4.461 3.280 11.520 1.00 89.81 170 ALA A CA 1
ATOM 1341 C C . ALA A 1 170 ? 4.005 2.807 12.909 1.00 89.81 170 ALA A C 1
ATOM 1343 O O . ALA A 1 170 ? 3.503 3.602 13.704 1.00 89.81 170 ALA A O 1
ATOM 1344 N N . ASP A 1 171 ? 4.208 1.526 13.213 1.00 87.94 171 ASP A N 1
ATOM 1345 C CA . ASP A 1 171 ? 4.058 1.005 14.574 1.00 87.94 171 ASP A CA 1
ATOM 1346 C C . ASP A 1 171 ? 5.340 1.284 15.369 1.00 87.94 171 ASP A C 1
ATOM 1348 O O . ASP A 1 171 ? 6.451 1.009 14.901 1.00 87.94 171 ASP A O 1
ATOM 1352 N N . ASN A 1 172 ? 5.190 1.813 16.584 1.00 87.19 172 ASN A N 1
ATOM 1353 C CA . ASN A 1 172 ? 6.290 1.939 17.533 1.00 87.19 172 ASN A CA 1
ATOM 1354 C C . ASN A 1 172 ? 6.498 0.648 18.344 1.00 87.19 172 ASN A C 1
ATOM 1356 O O . ASN A 1 172 ? 5.650 -0.244 18.363 1.00 87.19 172 ASN A O 1
ATOM 1360 N N . LEU A 1 173 ? 7.620 0.565 19.067 1.00 82.38 173 LEU A N 1
ATOM 1361 C CA . LEU A 1 173 ? 8.000 -0.616 19.859 1.00 82.38 173 LEU A CA 1
ATOM 1362 C C . LEU A 1 173 ? 7.008 -0.983 20.986 1.00 82.38 173 LEU A C 1
ATOM 1364 O O . LEU A 1 173 ? 7.064 -2.094 21.503 1.00 82.38 173 LEU A O 1
ATOM 1368 N N . ASN A 1 174 ? 6.076 -0.087 21.336 1.00 83.38 174 ASN A N 1
ATOM 1369 C CA . ASN A 1 174 ? 5.015 -0.334 22.318 1.00 83.38 174 ASN A CA 1
ATOM 1370 C C . ASN A 1 174 ? 3.700 -0.821 21.668 1.00 83.38 174 ASN A C 1
ATOM 1372 O O . ASN A 1 174 ? 2.697 -0.967 22.364 1.00 83.38 174 ASN A O 1
ATOM 1376 N N . GLY A 1 175 ? 3.673 -1.042 20.347 1.00 76.88 175 GLY A N 1
ATOM 1377 C CA . GLY A 1 175 ? 2.485 -1.468 19.598 1.00 76.88 175 GLY A CA 1
ATOM 1378 C C . GLY A 1 175 ? 1.486 -0.349 19.276 1.00 76.88 175 GLY A C 1
ATOM 1379 O O . GLY A 1 175 ? 0.376 -0.637 18.828 1.00 76.88 175 GLY A O 1
ATOM 1380 N N . SER A 1 176 ? 1.857 0.918 19.488 1.00 84.69 176 SER A N 1
ATOM 1381 C CA . SER A 1 176 ? 1.026 2.082 19.152 1.00 84.69 176 SER A CA 1
ATOM 1382 C C . SER A 1 176 ? 1.447 2.698 17.821 1.00 84.69 176 SER A C 1
ATOM 1384 O O . SER A 1 176 ? 2.638 2.831 17.537 1.00 84.69 176 SER A O 1
ATOM 1386 N N . GLN A 1 177 ? 0.474 3.149 17.030 1.00 88.25 177 GLN A N 1
ATOM 1387 C CA . GLN A 1 177 ? 0.752 3.825 15.764 1.00 88.25 177 GLN A CA 1
ATOM 1388 C C . GLN A 1 177 ? 1.148 5.287 15.954 1.00 88.25 177 GLN A C 1
ATOM 1390 O O . GLN A 1 177 ? 0.483 6.053 16.651 1.00 88.25 177 GLN A O 1
ATOM 1395 N N . VAL A 1 178 ? 2.218 5.666 15.264 1.00 89.44 178 VAL A N 1
ATOM 1396 C CA . VAL A 1 178 ? 2.684 7.039 15.073 1.00 89.44 178 VAL A CA 1
ATOM 1397 C C . VAL A 1 178 ? 2.603 7.392 13.590 1.00 89.44 178 VAL A C 1
ATOM 1399 O O . VAL A 1 178 ? 2.671 6.514 12.726 1.00 89.44 178 VAL A O 1
ATOM 1402 N N . TYR A 1 179 ? 2.428 8.675 13.284 1.00 91.81 179 TYR A N 1
ATOM 1403 C CA . TYR A 1 179 ? 2.313 9.142 11.908 1.00 91.81 179 TYR A CA 1
ATOM 1404 C C . TYR A 1 179 ? 2.949 10.518 11.710 1.00 91.81 179 TYR A C 1
ATOM 1406 O O . TYR A 1 179 ? 3.043 11.322 12.639 1.00 91.81 179 TYR A O 1
ATOM 1414 N N . TRP A 1 180 ? 3.351 10.783 10.471 1.00 93.56 180 TRP A N 1
ATOM 1415 C CA . TRP A 1 180 ? 3.868 12.067 9.994 1.00 93.56 180 TRP A CA 1
ATOM 1416 C C . TRP A 1 180 ? 3.169 12.408 8.689 1.00 93.56 180 TRP A C 1
ATOM 1418 O O . TRP A 1 180 ? 2.846 11.502 7.926 1.00 93.56 180 TRP A O 1
ATOM 1428 N N . SER A 1 181 ? 2.968 13.691 8.409 1.00 93.81 181 SER A N 1
ATOM 1429 C CA . SER A 1 181 ? 2.271 14.131 7.203 1.00 93.81 181 SER A CA 1
ATOM 1430 C C . SER A 1 181 ? 2.641 15.555 6.813 1.00 93.81 181 SER A C 1
ATOM 1432 O O . SER A 1 181 ? 2.810 16.394 7.698 1.00 93.81 181 SER A O 1
ATOM 1434 N N . SER A 1 182 ? 2.651 15.842 5.513 1.00 93.00 182 SER A N 1
ATOM 1435 C CA . SER A 1 182 ? 2.883 17.180 4.952 1.00 93.00 182 SER A CA 1
ATOM 1436 C C . SER A 1 182 ? 1.748 17.526 3.988 1.00 93.00 182 SER A C 1
ATOM 1438 O O . SER A 1 182 ? 1.387 16.692 3.158 1.00 93.00 182 SER A O 1
ATOM 1440 N N . ASN A 1 183 ? 1.132 18.703 4.163 1.00 92.25 183 ASN A N 1
ATOM 1441 C CA . ASN A 1 183 ? -0.057 19.217 3.445 1.00 92.25 183 ASN A CA 1
ATOM 1442 C C . ASN A 1 183 ? -1.302 18.298 3.388 1.00 92.25 183 ASN A C 1
ATOM 1444 O O . ASN A 1 183 ? -2.287 18.601 2.717 1.00 92.25 183 ASN A O 1
ATOM 1448 N N . PHE A 1 184 ? -1.291 17.185 4.120 1.00 92.62 184 PHE A N 1
ATOM 1449 C CA . PHE A 1 184 ? -2.299 16.134 4.031 1.00 92.62 184 PHE A CA 1
ATOM 1450 C C . PHE A 1 184 ? -3.682 16.591 4.551 1.00 92.62 184 PHE A C 1
ATOM 1452 O O . PHE A 1 184 ? -3.746 17.288 5.568 1.00 92.62 184 PHE A O 1
ATOM 1459 N N . PRO A 1 185 ? -4.806 16.189 3.919 1.00 93.94 185 PRO A N 1
ATOM 1460 C CA . PRO A 1 185 ? -6.136 16.709 4.242 1.00 93.94 185 PRO A CA 1
ATOM 1461 C C . PRO A 1 185 ? -6.525 16.585 5.723 1.00 93.94 185 PRO A C 1
ATOM 1463 O O . PRO A 1 185 ? -6.623 15.485 6.274 1.00 93.94 185 PRO A O 1
ATOM 1466 N N . GLN A 1 186 ? -6.804 17.724 6.366 1.00 92.56 186 GLN A N 1
ATOM 1467 C CA . GLN A 1 186 ? -7.010 17.805 7.818 1.00 92.56 186 GLN A CA 1
ATOM 1468 C C . GLN A 1 186 ? -8.165 16.919 8.318 1.00 92.56 186 GLN A C 1
ATOM 1470 O O . GLN A 1 186 ? -8.039 16.257 9.343 1.00 92.56 186 GLN A O 1
ATOM 1475 N N . ASN A 1 187 ? -9.252 16.807 7.550 1.00 93.38 187 ASN A N 1
ATOM 1476 C CA . ASN A 1 187 ? -10.379 15.918 7.855 1.00 93.38 187 ASN A CA 1
ATOM 1477 C C . ASN A 1 187 ? -10.013 14.419 7.851 1.00 93.38 187 ASN A C 1
ATOM 1479 O O . ASN A 1 187 ? -10.686 13.627 8.511 1.00 93.38 187 ASN A O 1
ATOM 1483 N N . VAL A 1 188 ? -8.957 14.026 7.132 1.00 95.69 188 VAL A N 1
ATOM 1484 C CA . VAL A 1 188 ? -8.394 12.667 7.158 1.00 95.69 188 VAL A CA 1
ATOM 1485 C C . VAL A 1 188 ? -7.462 12.520 8.362 1.00 95.69 188 VAL A C 1
ATOM 1487 O O . VAL A 1 188 ? -7.591 11.547 9.101 1.00 95.69 188 VAL A O 1
ATOM 1490 N N . ILE A 1 189 ? -6.604 13.513 8.630 1.00 94.44 189 ILE A N 1
ATOM 1491 C CA . ILE A 1 189 ? -5.750 13.567 9.833 1.00 94.44 189 ILE A CA 1
ATOM 1492 C C . ILE A 1 189 ? -6.575 13.462 11.124 1.00 94.44 189 ILE A C 1
ATOM 1494 O O . ILE A 1 189 ? -6.207 12.725 12.037 1.00 94.44 189 ILE A O 1
ATOM 1498 N N . ASP A 1 190 ? -7.715 14.142 11.213 1.00 93.50 190 ASP A N 1
ATOM 1499 C CA . ASP A 1 190 ? -8.552 14.099 12.415 1.00 93.50 190 ASP A CA 1
ATOM 1500 C C . ASP A 1 190 ? -9.260 12.749 12.587 1.00 93.50 190 ASP A C 1
ATOM 1502 O O . ASP A 1 190 ? -9.458 12.301 13.717 1.00 93.50 190 ASP A O 1
ATOM 1506 N N . LYS A 1 191 ? -9.538 12.031 11.488 1.00 95.06 191 LYS A N 1
ATOM 1507 C CA . LYS A 1 191 ? -9.965 10.628 11.559 1.00 95.06 191 LYS A CA 1
ATOM 1508 C C . LYS A 1 191 ? -8.837 9.664 11.900 1.00 95.06 191 LYS A C 1
ATOM 1510 O O . LYS A 1 191 ? -9.082 8.740 12.669 1.00 95.06 191 LYS A O 1
ATOM 1515 N N . ILE A 1 192 ? -7.610 9.907 11.448 1.00 93.31 192 ILE A N 1
ATOM 1516 C CA . ILE A 1 192 ? -6.426 9.165 11.906 1.00 93.31 192 ILE A CA 1
ATOM 1517 C C . ILE A 1 192 ? -6.278 9.310 13.434 1.00 93.31 192 ILE A C 1
ATOM 1519 O O . ILE A 1 192 ? -6.215 8.305 14.138 1.00 93.31 192 ILE A O 1
ATOM 1523 N N . LYS A 1 193 ? -6.341 10.540 13.969 1.00 91.31 193 LYS A N 1
ATOM 1524 C CA . LYS A 1 193 ? -6.279 10.823 15.420 1.00 91.31 193 LYS A CA 1
ATOM 1525 C C . LYS A 1 193 ? -7.395 10.155 16.235 1.00 91.31 193 LYS A C 1
ATOM 1527 O O . LYS A 1 193 ? -7.131 9.673 17.332 1.00 91.31 193 LYS A O 1
ATOM 1532 N N . ASP A 1 194 ? -8.633 10.167 15.741 1.00 92.12 194 ASP A N 1
ATOM 1533 C CA . ASP A 1 194 ? -9.810 9.538 16.374 1.00 92.12 194 ASP A CA 1
ATOM 1534 C C . ASP A 1 194 ? -9.651 8.007 16.458 1.00 92.12 194 ASP A C 1
ATOM 1536 O O . ASP A 1 194 ? -9.829 7.397 17.513 1.00 92.12 194 ASP A O 1
ATOM 1540 N N . ILE A 1 195 ? -9.2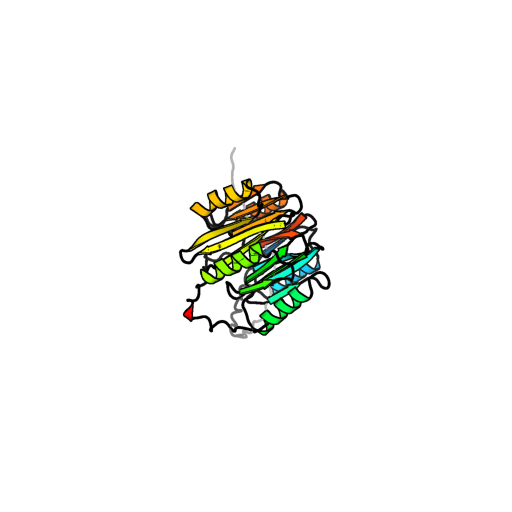26 7.384 15.355 1.00 92.19 195 ILE A N 1
ATOM 1541 C CA . ILE A 1 195 ? -9.049 5.931 15.239 1.00 92.19 195 ILE A CA 1
ATOM 1542 C C . ILE A 1 195 ? -7.873 5.436 16.095 1.00 92.19 195 ILE A C 1
ATOM 1544 O O . ILE A 1 195 ? -8.047 4.526 16.913 1.00 92.19 195 ILE A O 1
ATOM 1548 N N . SER A 1 196 ? -6.690 6.044 15.944 1.00 89.12 196 SER A N 1
ATOM 1549 C CA . SER A 1 196 ? -5.438 5.570 16.555 1.00 89.12 196 SER A CA 1
ATOM 1550 C C . SER A 1 196 ? -5.390 5.692 18.085 1.00 89.12 196 SER A C 1
ATOM 1552 O O . SER A 1 196 ? -4.496 5.123 18.703 1.00 89.12 196 SER A O 1
ATOM 1554 N N . GLN A 1 197 ? -6.371 6.341 18.725 1.00 87.44 197 GLN A N 1
ATOM 1555 C CA . GLN A 1 197 ? -6.564 6.269 20.182 1.00 87.44 197 GLN A CA 1
ATOM 1556 C C . GLN A 1 197 ? -6.943 4.865 20.682 1.00 87.44 197 GLN A C 1
ATOM 1558 O O . GLN A 1 197 ? -6.796 4.586 21.870 1.00 87.44 197 GLN A O 1
ATOM 1563 N N . LYS A 1 198 ? -7.528 4.016 19.822 1.00 88.62 198 LYS A N 1
ATOM 1564 C CA . LYS A 1 198 ? -8.152 2.739 20.229 1.00 88.62 198 LYS A CA 1
ATOM 1565 C C . LYS A 1 198 ? -7.919 1.579 19.262 1.00 88.62 198 LYS A C 1
ATOM 1567 O O . LYS A 1 198 ? -8.051 0.429 19.675 1.00 88.62 198 LYS A O 1
ATOM 1572 N N . TYR A 1 199 ? -7.617 1.852 17.993 1.00 90.06 199 TYR A N 1
ATOM 1573 C CA . TYR A 1 199 ? -7.527 0.839 16.943 1.00 90.06 199 TYR A CA 1
ATOM 1574 C C . TYR A 1 199 ? -6.386 1.149 15.971 1.00 90.06 199 TYR A C 1
ATOM 1576 O O . TYR A 1 199 ? -6.247 2.281 15.516 1.00 90.06 199 TYR A O 1
ATOM 1584 N N . ALA A 1 200 ? -5.618 0.130 15.586 1.00 88.31 200 ALA A N 1
ATOM 1585 C CA . ALA A 1 200 ? -4.636 0.259 14.513 1.00 88.31 200 ALA A CA 1
ATOM 1586 C C . ALA A 1 200 ? -5.331 0.493 13.160 1.00 88.31 200 ALA A C 1
ATOM 1588 O O . ALA A 1 200 ? -6.284 -0.211 12.801 1.00 88.31 200 ALA A O 1
ATOM 1589 N N . ILE A 1 201 ? -4.835 1.460 12.394 1.00 91.38 201 ILE A N 1
ATOM 1590 C CA . ILE A 1 201 ? -5.175 1.663 10.987 1.00 91.38 201 ILE A CA 1
ATOM 1591 C C . ILE A 1 201 ? -4.485 0.564 10.177 1.00 91.38 201 ILE A C 1
ATOM 1593 O O . ILE A 1 201 ? -3.317 0.251 10.411 1.00 91.38 201 ILE A O 1
ATOM 1597 N N . LYS A 1 202 ? -5.225 -0.032 9.238 1.00 88.25 202 LYS A N 1
ATOM 1598 C CA . LYS A 1 202 ? -4.708 -1.027 8.291 1.00 88.25 202 LYS A CA 1
ATOM 1599 C C . LYS A 1 202 ? -4.276 -0.364 6.985 1.00 88.25 202 LYS A C 1
ATOM 1601 O O . LYS A 1 202 ? -3.143 -0.545 6.560 1.00 88.25 202 LYS A O 1
ATOM 1606 N N . VAL A 1 203 ? -5.187 0.402 6.379 1.00 90.31 203 VAL A N 1
ATOM 1607 C CA . VAL A 1 203 ? -5.035 0.980 5.034 1.00 90.31 203 VAL A CA 1
ATOM 1608 C C . VAL A 1 203 ? -5.600 2.395 5.014 1.00 90.31 203 VAL A C 1
ATOM 1610 O O . VAL A 1 203 ? -6.670 2.635 5.584 1.00 90.31 203 VAL A O 1
ATOM 1613 N N . ILE A 1 204 ? -4.930 3.301 4.302 1.00 94.56 204 ILE A N 1
ATOM 1614 C CA . ILE A 1 204 ? -5.512 4.564 3.833 1.00 94.56 204 ILE A CA 1
ATOM 1615 C C . ILE A 1 204 ? -5.319 4.642 2.322 1.00 94.56 204 ILE A C 1
ATOM 1617 O O . ILE A 1 204 ? -4.197 4.536 1.842 1.00 94.56 204 ILE A O 1
ATOM 1621 N N . ALA A 1 205 ? -6.404 4.846 1.580 1.00 94.44 205 ALA A N 1
ATOM 1622 C CA . ALA A 1 205 ? -6.380 4.922 0.123 1.00 94.44 205 ALA A CA 1
ATOM 1623 C C . ALA A 1 205 ? -7.183 6.131 -0.374 1.00 94.44 205 ALA A C 1
ATOM 1625 O O . ALA A 1 205 ? -8.274 6.408 0.132 1.00 94.44 205 ALA A O 1
ATOM 1626 N N . PHE A 1 206 ? -6.657 6.825 -1.384 1.00 95.88 206 PHE A N 1
ATOM 1627 C CA . PHE A 1 206 ? -7.329 7.932 -2.066 1.00 95.88 206 PHE A CA 1
ATOM 1628 C C . PHE A 1 206 ? -7.779 7.512 -3.462 1.00 95.88 206 PHE A C 1
ATOM 1630 O O . PHE A 1 206 ? -7.031 6.865 -4.195 1.00 95.88 206 PHE A O 1
ATOM 1637 N N . THR A 1 207 ? -8.982 7.925 -3.855 1.00 95.00 207 THR A N 1
ATOM 1638 C CA . THR A 1 207 ? -9.394 7.903 -5.261 1.00 95.00 207 THR A CA 1
ATOM 1639 C C . THR A 1 207 ? -8.718 9.058 -6.013 1.00 95.00 207 THR A C 1
ATOM 1641 O O . THR A 1 207 ? -8.519 10.124 -5.423 1.00 95.00 207 THR A O 1
ATOM 1644 N N . PRO A 1 208 ? -8.431 8.923 -7.323 1.00 92.25 208 PRO A N 1
ATOM 1645 C CA . PRO A 1 208 ? -7.871 10.001 -8.150 1.00 92.25 208 PRO A CA 1
ATOM 1646 C C . PRO A 1 208 ? -8.611 11.345 -8.051 1.00 92.25 208 PRO A C 1
ATOM 1648 O O . PRO A 1 208 ? -7.999 12.399 -8.170 1.00 92.25 208 PRO A O 1
ATOM 1651 N N . ASN A 1 209 ? -9.923 11.322 -7.793 1.00 92.50 209 ASN A N 1
ATOM 1652 C CA . ASN A 1 209 ? -10.765 12.513 -7.635 1.00 92.50 209 ASN A CA 1
ATOM 1653 C C . ASN A 1 209 ? -10.765 13.143 -6.216 1.00 92.50 209 ASN A C 1
ATOM 1655 O O . ASN A 1 209 ? -11.618 13.985 -5.925 1.00 92.50 209 ASN A O 1
ATOM 1659 N N . GLY A 1 210 ? -9.863 12.732 -5.317 1.00 92.25 210 GLY A N 1
ATOM 1660 C CA . GLY A 1 210 ? -9.724 13.299 -3.966 1.00 92.25 210 GLY A CA 1
ATOM 1661 C C . GLY A 1 210 ? -10.726 12.778 -2.923 1.00 92.25 210 GLY A C 1
ATOM 1662 O O . GLY A 1 210 ? -10.810 13.318 -1.816 1.00 92.25 210 GLY A O 1
ATOM 1663 N N . GLY A 1 211 ? -11.492 11.736 -3.248 1.00 95.69 211 GLY A N 1
ATOM 1664 C CA . GLY A 1 211 ? -12.148 10.897 -2.244 1.00 95.69 211 GLY A CA 1
ATOM 1665 C C . GLY A 1 211 ? -11.138 10.033 -1.480 1.00 95.69 211 GLY A C 1
ATOM 1666 O O . GLY A 1 211 ? -9.985 9.890 -1.886 1.00 95.69 211 GLY A O 1
ATOM 1667 N N . TRP A 1 212 ? -11.555 9.477 -0.344 1.00 96.44 212 TRP A N 1
ATOM 1668 C CA . TRP A 1 212 ? -10.681 8.714 0.549 1.00 96.44 212 TRP A CA 1
ATOM 1669 C C . TRP A 1 212 ? -11.414 7.612 1.318 1.00 96.44 212 TRP A C 1
ATOM 1671 O O . TRP A 1 212 ? -12.618 7.692 1.573 1.00 96.44 212 TRP A O 1
ATOM 1681 N N . LEU A 1 213 ? -10.654 6.597 1.726 1.00 97.00 213 LEU A N 1
ATOM 1682 C CA . LEU A 1 213 ? -11.072 5.467 2.552 1.00 97.00 213 LEU A CA 1
ATOM 1683 C C . LEU A 1 213 ? -9.997 5.190 3.614 1.00 97.00 213 LEU A C 1
ATOM 1685 O O . LEU A 1 213 ? -8.816 5.110 3.287 1.00 97.00 213 LEU A O 1
ATOM 1689 N N . ILE A 1 214 ? -10.410 5.003 4.870 1.00 95.88 214 ILE A N 1
ATOM 1690 C CA . ILE A 1 214 ? -9.566 4.503 5.966 1.00 95.88 214 ILE A CA 1
ATOM 1691 C C . ILE A 1 214 ? -10.166 3.186 6.459 1.00 95.88 214 ILE A C 1
ATOM 1693 O O . ILE A 1 214 ? -11.310 3.180 6.917 1.00 95.88 214 ILE A O 1
ATOM 1697 N N . ILE A 1 215 ? -9.403 2.092 6.423 1.00 92.94 215 ILE A N 1
ATOM 1698 C CA . ILE A 1 215 ? -9.776 0.786 6.995 1.00 92.94 215 ILE A CA 1
ATOM 1699 C C . ILE A 1 215 ? -9.000 0.584 8.301 1.00 92.94 215 ILE A C 1
ATOM 1701 O O . ILE A 1 215 ? -7.789 0.801 8.339 1.00 92.94 215 ILE A O 1
ATOM 1705 N N . TYR A 1 216 ? -9.669 0.150 9.3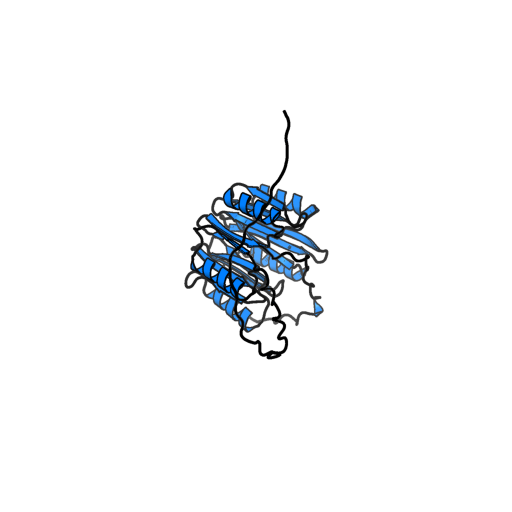76 1.00 91.75 216 TYR A N 1
ATOM 1706 C CA . TYR A 1 216 ? -9.050 0.036 10.703 1.00 91.75 216 TYR A CA 1
ATOM 1707 C C . TYR A 1 216 ? -9.548 -1.159 11.527 1.00 91.75 216 TYR A C 1
ATOM 1709 O O . TYR A 1 216 ? -10.640 -1.692 11.320 1.00 91.75 216 TYR A O 1
ATOM 1717 N N . ASN A 1 217 ? -8.722 -1.608 12.474 1.00 85.19 217 ASN A N 1
ATOM 1718 C CA . ASN A 1 217 ? -8.923 -2.847 13.220 1.00 85.19 217 ASN A CA 1
ATOM 1719 C C . ASN A 1 217 ? -9.843 -2.688 14.446 1.00 85.19 217 ASN A C 1
ATOM 1721 O O . ASN A 1 217 ? -9.431 -2.892 15.587 1.00 85.19 217 ASN A O 1
ATOM 1725 N N . ARG A 1 218 ? -11.117 -2.359 14.213 1.00 82.81 218 ARG A N 1
ATOM 1726 C CA . ARG A 1 218 ? -12.174 -2.454 15.232 1.00 82.81 218 ARG A CA 1
ATOM 1727 C C . ARG A 1 218 ? -12.939 -3.762 15.047 1.00 82.81 218 ARG A C 1
ATOM 1729 O O . ARG A 1 218 ? -13.850 -3.830 14.230 1.00 82.81 218 ARG A O 1
ATOM 1736 N N . GLY A 1 219 ? -12.542 -4.805 15.779 1.00 71.69 219 GLY A N 1
ATOM 1737 C CA . GLY A 1 219 ? -13.117 -6.149 15.619 1.00 71.69 219 GLY A CA 1
ATOM 1738 C C . GLY A 1 219 ? -12.912 -6.696 14.202 1.00 71.69 219 GLY A C 1
ATOM 1739 O O . GLY A 1 219 ? -13.855 -7.188 13.594 1.00 71.69 219 GLY A O 1
ATOM 1740 N N . ASN A 1 220 ? -11.703 -6.519 13.651 1.00 66.00 220 ASN A N 1
ATOM 1741 C CA . ASN A 1 220 ? -11.313 -6.710 12.246 1.00 66.00 220 ASN A CA 1
ATOM 1742 C C . ASN A 1 220 ? -11.994 -5.804 11.197 1.00 66.00 220 ASN A C 1
ATOM 1744 O O . ASN A 1 220 ? -11.343 -5.502 10.189 1.00 66.00 220 ASN A O 1
ATOM 1748 N N . ASN A 1 221 ? -13.234 -5.358 11.433 1.00 71.44 221 ASN A N 1
ATOM 1749 C CA . ASN A 1 221 ? -14.162 -4.893 10.399 1.00 71.44 221 ASN A CA 1
ATOM 1750 C C . ASN A 1 221 ? -14.732 -3.484 10.681 1.00 71.44 221 ASN A C 1
ATOM 1752 O O . ASN A 1 221 ? -15.862 -3.337 11.151 1.00 71.44 221 ASN A O 1
ATOM 1756 N N . ALA A 1 222 ? -13.984 -2.428 10.340 1.00 89.81 222 ALA A N 1
ATOM 1757 C CA . ALA A 1 222 ? -14.502 -1.054 10.299 1.00 89.81 222 ALA A CA 1
ATOM 1758 C C . ALA A 1 222 ? -13.812 -0.192 9.228 1.00 89.81 222 ALA A C 1
ATOM 1760 O O . ALA A 1 222 ? -12.686 -0.478 8.818 1.00 89.81 222 ALA A O 1
ATOM 1761 N N . PHE A 1 223 ? -14.500 0.852 8.756 1.00 95.06 223 PHE A N 1
ATOM 1762 C CA . PHE A 1 223 ? -13.938 1.858 7.853 1.00 95.06 223 PHE A CA 1
ATOM 1763 C C . PHE A 1 223 ? -14.637 3.218 8.004 1.00 95.06 223 PHE A C 1
ATOM 1765 O O . PHE A 1 223 ? -15.805 3.284 8.387 1.00 95.06 223 PHE A O 1
ATOM 1772 N N . TYR A 1 224 ? -13.935 4.288 7.635 1.00 96.44 224 TYR A N 1
ATOM 1773 C CA . TYR A 1 224 ? -14.516 5.594 7.300 1.00 96.44 224 TYR A CA 1
ATOM 1774 C C . TYR A 1 224 ? -14.227 5.904 5.831 1.00 96.44 224 TYR A C 1
ATOM 1776 O O . TYR A 1 224 ? -13.190 5.497 5.317 1.00 96.44 224 TYR A O 1
ATOM 1784 N N . ASN A 1 225 ? -15.120 6.625 5.152 1.00 96.62 225 ASN A N 1
ATOM 1785 C CA . ASN A 1 225 ? -14.942 6.984 3.746 1.00 96.62 225 ASN A CA 1
ATOM 1786 C C . ASN A 1 225 ? -15.549 8.354 3.415 1.00 96.62 225 ASN A C 1
ATOM 1788 O O . ASN A 1 225 ? -16.405 8.851 4.147 1.00 96.62 225 ASN A O 1
ATOM 1792 N N . ASN A 1 226 ? -15.147 8.905 2.272 1.00 96.62 226 ASN A N 1
ATOM 1793 C CA . ASN A 1 226 ? -15.711 10.105 1.663 1.00 96.62 226 ASN A CA 1
ATOM 1794 C C . ASN A 1 226 ? -15.510 10.055 0.138 1.00 96.62 226 ASN A C 1
ATOM 1796 O O . ASN A 1 226 ? -14.386 9.858 -0.315 1.00 96.62 226 ASN A O 1
ATOM 1800 N N . LYS A 1 227 ? -16.569 10.276 -0.654 1.00 95.00 227 LYS A N 1
ATOM 1801 C CA . LYS A 1 227 ? -16.544 10.349 -2.137 1.00 95.00 227 LYS A CA 1
ATOM 1802 C C . LYS A 1 227 ? -15.956 9.130 -2.889 1.00 95.00 227 LYS A C 1
ATOM 1804 O O . LYS A 1 227 ? -15.630 9.253 -4.068 1.00 95.00 227 LYS A O 1
ATOM 1809 N N . VAL A 1 228 ? -15.851 7.956 -2.263 1.00 95.50 228 VAL A N 1
ATOM 1810 C CA . VAL A 1 228 ? -15.456 6.711 -2.958 1.00 95.50 228 VAL A CA 1
ATOM 1811 C C . VAL A 1 228 ? -16.674 6.022 -3.607 1.00 95.50 228 VAL A C 1
ATOM 1813 O O . VAL A 1 228 ? -17.806 6.303 -3.206 1.00 95.50 228 VAL A O 1
ATOM 1816 N N . PRO A 1 229 ? -16.496 5.124 -4.599 1.00 92.25 229 PRO A N 1
ATOM 1817 C CA . PRO A 1 229 ? -17.617 4.501 -5.306 1.00 92.25 229 PRO A CA 1
ATOM 1818 C C . PRO A 1 229 ? -18.545 3.691 -4.389 1.00 92.25 229 PRO A C 1
ATOM 1820 O O . PRO A 1 229 ? -18.086 2.858 -3.609 1.00 92.25 229 PRO A O 1
ATOM 1823 N N . GLN A 1 230 ? -19.863 3.850 -4.539 1.00 92.38 230 GLN A N 1
ATOM 1824 C CA . GLN A 1 230 ? -20.850 3.131 -3.718 1.00 92.38 230 GLN A CA 1
ATOM 1825 C C . GLN A 1 230 ? -20.714 1.597 -3.828 1.00 92.38 230 GLN A C 1
ATOM 1827 O O . GLN A 1 230 ? -20.811 0.893 -2.825 1.00 92.38 230 GLN A O 1
ATOM 1832 N N . LEU A 1 231 ? -20.377 1.083 -5.018 1.00 89.25 231 LEU A N 1
ATOM 1833 C CA . LEU A 1 231 ? -20.110 -0.342 -5.252 1.00 89.25 231 LEU A CA 1
ATOM 1834 C C . LEU A 1 231 ? -18.961 -0.886 -4.382 1.00 89.25 231 LEU A C 1
ATOM 1836 O O . LEU A 1 231 ? -19.031 -2.020 -3.913 1.00 89.25 231 LEU A O 1
ATOM 1840 N N . LEU A 1 232 ? -17.923 -0.082 -4.124 1.00 91.94 232 LEU A N 1
ATOM 1841 C CA . LEU A 1 232 ? -16.843 -0.456 -3.208 1.00 91.94 232 LEU A CA 1
ATOM 1842 C C . LEU A 1 232 ? -17.356 -0.536 -1.769 1.00 91.94 232 LEU A C 1
ATOM 1844 O O . LEU A 1 232 ? -17.063 -1.492 -1.058 1.00 91.94 232 LEU A O 1
ATOM 1848 N N . ILE A 1 233 ? -18.155 0.444 -1.345 1.00 93.12 233 ILE A N 1
ATOM 1849 C CA . ILE A 1 233 ? -18.734 0.484 0.001 1.00 93.12 233 ILE A CA 1
ATOM 1850 C C . ILE A 1 233 ? -19.624 -0.735 0.265 1.00 93.12 233 ILE A C 1
ATOM 1852 O O . ILE A 1 233 ? -19.546 -1.332 1.340 1.00 93.12 233 ILE A O 1
ATOM 1856 N N . ASP A 1 234 ? -20.431 -1.149 -0.709 1.00 92.12 234 ASP A N 1
ATOM 1857 C CA . ASP A 1 234 ? -21.294 -2.322 -0.560 1.00 92.12 234 ASP A CA 1
ATOM 1858 C C . ASP A 1 234 ? -20.529 -3.645 -0.715 1.00 92.12 234 ASP A C 1
ATOM 1860 O O . ASP A 1 234 ? -20.851 -4.618 -0.029 1.00 92.12 234 ASP A O 1
ATOM 1864 N N . THR A 1 235 ? -19.434 -3.658 -1.483 1.00 90.44 235 THR A N 1
ATOM 1865 C CA . THR A 1 235 ? -18.468 -4.769 -1.507 1.00 90.44 235 THR A CA 1
ATOM 1866 C C . THR A 1 235 ? -17.812 -4.951 -0.135 1.00 90.44 235 THR A C 1
ATOM 1868 O O . THR A 1 235 ? -17.857 -6.046 0.421 1.00 90.44 235 THR A O 1
ATOM 1871 N N . ILE A 1 236 ? -17.279 -3.881 0.468 1.00 91.19 236 ILE A N 1
ATOM 1872 C CA . ILE A 1 236 ? -16.662 -3.898 1.806 1.00 91.19 236 ILE A CA 1
ATOM 1873 C C . ILE A 1 236 ? -17.658 -4.404 2.862 1.00 91.19 236 ILE A C 1
ATOM 1875 O O . ILE A 1 236 ? -17.330 -5.299 3.642 1.00 91.19 236 ILE A O 1
ATOM 1879 N N . LYS A 1 237 ? -18.902 -3.899 2.861 1.00 90.94 237 LYS A N 1
ATOM 1880 C CA . LYS A 1 237 ? -19.970 -4.397 3.753 1.00 90.94 237 LYS A CA 1
ATOM 1881 C C . LYS A 1 237 ? -20.265 -5.885 3.543 1.00 90.94 237 LYS A C 1
ATOM 1883 O O . LYS A 1 237 ? -20.593 -6.570 4.508 1.00 90.94 237 LYS A O 1
ATOM 1888 N N . THR A 1 238 ? -20.194 -6.375 2.308 1.00 89.44 238 THR A N 1
ATOM 1889 C CA . THR A 1 238 ? -20.457 -7.782 1.973 1.00 89.44 238 THR A CA 1
ATOM 1890 C C . THR A 1 238 ? -19.323 -8.673 2.476 1.00 89.44 238 THR A C 1
ATOM 1892 O O . THR A 1 238 ? -19.581 -9.586 3.256 1.00 89.44 238 THR A O 1
ATOM 1895 N N . LYS A 1 239 ? -18.064 -8.310 2.204 1.00 86.44 239 LYS A N 1
ATOM 1896 C CA . LYS A 1 239 ? -16.871 -8.975 2.756 1.00 86.44 239 LYS A CA 1
ATOM 1897 C C . LYS A 1 239 ? -16.869 -9.022 4.288 1.00 86.44 239 LYS A C 1
ATOM 1899 O O . LYS A 1 239 ? -16.568 -10.058 4.875 1.00 86.44 239 LYS A O 1
ATOM 1904 N N . TYR A 1 240 ? -17.304 -7.949 4.948 1.00 86.94 240 TYR A N 1
ATOM 1905 C CA . TYR A 1 240 ? -17.461 -7.930 6.405 1.00 86.94 240 TYR A CA 1
ATOM 1906 C C . TYR A 1 240 ? -18.567 -8.864 6.927 1.00 86.94 240 TYR A C 1
ATOM 1908 O O . TYR A 1 240 ? -18.404 -9.422 8.012 1.00 86.94 240 TYR A O 1
ATOM 1916 N N . LYS A 1 241 ? -19.665 -9.067 6.182 1.00 86.56 241 LYS A N 1
ATOM 1917 C CA . LYS A 1 241 ? -20.712 -10.059 6.515 1.00 86.56 241 LYS A CA 1
ATOM 1918 C C . LYS A 1 241 ? -20.238 -11.498 6.297 1.00 86.56 241 LYS A C 1
ATOM 1920 O O . LYS A 1 241 ? -20.615 -12.374 7.064 1.00 86.56 241 LYS A O 1
ATOM 1925 N N . GLU A 1 242 ? -19.392 -11.725 5.294 1.00 85.75 242 GLU A N 1
ATOM 1926 C CA . GLU A 1 242 ? -18.707 -13.003 5.034 1.00 85.75 242 GLU A CA 1
ATOM 1927 C C . GLU A 1 242 ? -17.617 -13.330 6.077 1.00 85.75 242 GLU A C 1
ATOM 1929 O O . GLU A 1 242 ? -17.019 -14.403 6.032 1.00 85.75 242 GLU A O 1
ATOM 1934 N N . GLY A 1 243 ? -17.317 -12.413 7.006 1.00 84.00 243 GLY A N 1
ATOM 1935 C CA . GLY A 1 243 ? -16.246 -12.576 7.992 1.00 84.00 243 GLY A CA 1
ATOM 1936 C C . GLY A 1 243 ? -14.829 -12.420 7.422 1.00 84.00 243 GLY A C 1
ATOM 1937 O O . GLY A 1 243 ? -13.861 -12.644 8.150 1.00 84.00 243 GLY A O 1
ATOM 1938 N N . LYS A 1 244 ? -14.689 -12.010 6.153 1.00 82.94 244 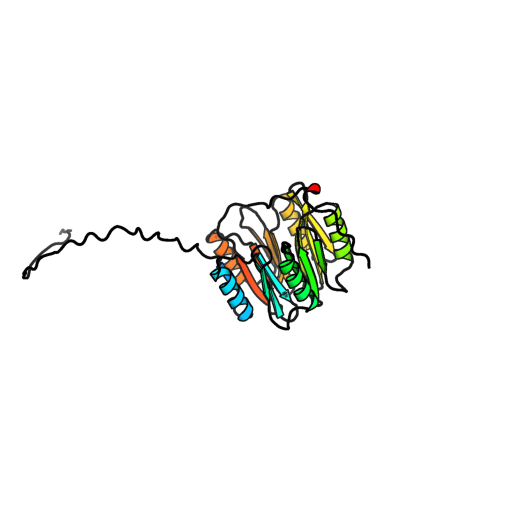LYS A N 1
ATOM 1939 C CA . LYS A 1 244 ? -13.393 -11.697 5.538 1.00 82.94 244 LYS A CA 1
ATOM 1940 C C . LYS A 1 244 ? -12.798 -10.446 6.177 1.00 82.94 244 LYS A C 1
ATOM 1942 O O . LYS A 1 244 ? -13.502 -9.453 6.382 1.00 82.94 244 LYS A O 1
ATOM 1947 N N . ARG A 1 245 ? -11.491 -10.459 6.444 1.00 81.81 245 ARG A N 1
ATOM 1948 C CA . ARG A 1 245 ? -10.772 -9.286 6.951 1.00 81.81 245 ARG A CA 1
ATOM 1949 C C . ARG A 1 245 ? -10.068 -8.637 5.762 1.00 81.81 245 ARG A C 1
ATOM 1951 O O . ARG A 1 245 ? -9.283 -9.278 5.077 1.00 81.81 245 ARG A O 1
ATOM 1958 N N . LEU A 1 246 ? -10.327 -7.358 5.517 1.00 86.88 246 LEU A N 1
ATOM 1959 C CA . LEU A 1 246 ? -9.653 -6.635 4.434 1.00 86.88 246 LEU A CA 1
ATOM 1960 C C . LEU A 1 246 ? -8.190 -6.363 4.807 1.00 86.88 246 LEU A C 1
ATOM 1962 O O . LEU A 1 246 ? -7.914 -6.016 5.968 1.00 86.88 246 LEU A O 1
ATOM 1966 N N . THR A 1 247 ? -7.293 -6.543 3.834 1.00 84.56 247 THR A N 1
ATOM 1967 C CA . THR A 1 247 ? -5.832 -6.422 3.984 1.00 84.56 247 THR A CA 1
ATOM 1968 C C . THR A 1 247 ? -5.268 -5.194 3.282 1.00 84.56 247 THR A C 1
ATOM 1970 O O . THR A 1 247 ? -4.488 -4.476 3.897 1.00 84.56 247 THR A O 1
ATOM 1973 N N . ASP A 1 248 ? -5.690 -4.933 2.044 1.00 88.69 248 ASP A N 1
ATOM 1974 C CA . ASP A 1 248 ? -5.199 -3.834 1.205 1.00 88.69 248 ASP A CA 1
ATOM 1975 C C . ASP A 1 248 ? -6.267 -3.385 0.187 1.00 88.69 248 ASP A C 1
ATOM 1977 O O . ASP A 1 248 ? -7.184 -4.141 -0.152 1.00 88.69 248 ASP A O 1
ATOM 1981 N N . ILE A 1 249 ? -6.151 -2.151 -0.303 1.00 92.19 249 ILE A N 1
ATOM 1982 C CA . ILE A 1 249 ? -6.951 -1.616 -1.406 1.00 92.19 249 ILE A CA 1
ATOM 1983 C C . ILE A 1 249 ? -6.180 -0.535 -2.163 1.00 92.19 249 ILE A C 1
ATOM 1985 O O . ILE A 1 249 ? -5.734 0.449 -1.575 1.00 92.19 249 ILE A O 1
ATOM 1989 N N . ALA A 1 250 ? -6.161 -0.650 -3.492 1.00 92.12 250 ALA A N 1
ATOM 1990 C CA . ALA A 1 250 ? -5.621 0.379 -4.371 1.00 92.12 250 ALA A CA 1
ATOM 1991 C C . ALA A 1 250 ? -6.625 0.826 -5.436 1.00 92.12 250 ALA A C 1
ATOM 1993 O O . ALA A 1 250 ? -7.367 0.022 -6.012 1.00 92.12 250 ALA A O 1
ATOM 1994 N N . PHE A 1 251 ? -6.597 2.126 -5.727 1.00 92.62 251 PHE A N 1
ATOM 1995 C CA . PHE A 1 251 ? -7.303 2.735 -6.847 1.00 92.62 251 PHE A CA 1
ATOM 1996 C C . PHE A 1 251 ? -6.358 2.898 -8.040 1.00 92.62 251 PHE A C 1
ATOM 1998 O O . PHE A 1 251 ? -5.196 3.272 -7.894 1.00 92.62 251 PHE A O 1
ATOM 2005 N N . THR A 1 252 ? -6.877 2.643 -9.233 1.00 92.25 252 THR A N 1
ATOM 2006 C CA . THR A 1 252 ? -6.234 2.996 -10.504 1.00 92.25 252 THR A CA 1
ATOM 2007 C C . THR A 1 252 ? -6.392 4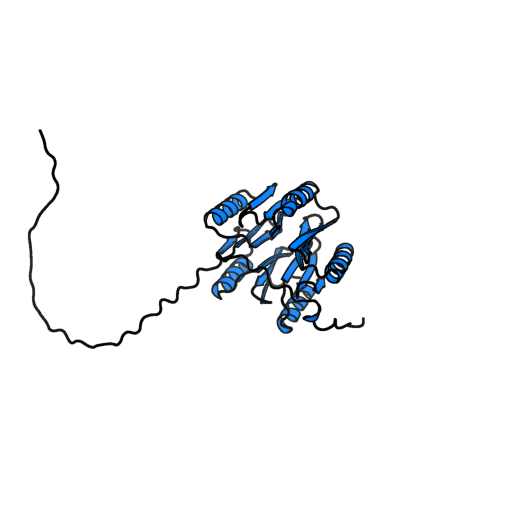.489 -10.798 1.00 92.25 252 THR A C 1
ATOM 2009 O O . THR A 1 252 ? -7.363 5.095 -10.336 1.00 92.25 252 THR A O 1
ATOM 2012 N N . PRO A 1 253 ? -5.534 5.079 -11.655 1.00 90.56 253 PRO A N 1
ATOM 2013 C CA . PRO A 1 253 ? -5.725 6.437 -12.177 1.00 90.56 253 PRO A CA 1
ATOM 2014 C C . PRO A 1 253 ? -7.096 6.678 -12.843 1.00 90.56 253 PRO A C 1
ATOM 2016 O O . PRO A 1 253 ? -7.581 7.805 -12.862 1.00 90.56 253 PRO A O 1
ATOM 2019 N N . SER A 1 254 ? -7.753 5.625 -13.342 1.00 88.62 254 SER A N 1
ATOM 2020 C CA . SER A 1 254 ? -9.090 5.646 -13.955 1.00 88.62 254 SER A CA 1
ATOM 2021 C C . SER A 1 254 ? -10.261 5.509 -12.961 1.00 88.62 254 SER A C 1
ATOM 2023 O O . SER A 1 254 ? -11.406 5.419 -13.389 1.00 88.62 254 SER A O 1
ATOM 2025 N N . ASN A 1 255 ? -10.017 5.548 -11.643 1.00 86.44 255 ASN A N 1
ATOM 2026 C CA . ASN A 1 255 ? -10.989 5.353 -10.544 1.00 86.44 255 ASN A CA 1
ATOM 2027 C C . ASN A 1 255 ? -11.550 3.923 -10.369 1.00 86.44 255 ASN A C 1
ATOM 2029 O O . ASN A 1 255 ? -12.299 3.685 -9.416 1.00 86.44 255 ASN A O 1
ATOM 2033 N N . GLY A 1 256 ? -11.150 2.955 -11.199 1.00 89.81 256 GLY A N 1
ATOM 2034 C CA . GLY A 1 256 ? -11.333 1.533 -10.890 1.00 89.81 256 GLY A CA 1
ATOM 2035 C C . GLY A 1 256 ? -10.514 1.117 -9.664 1.00 89.81 256 GLY A C 1
ATOM 2036 O O . GLY A 1 256 ? -9.531 1.781 -9.330 1.00 89.81 256 GLY A O 1
ATOM 2037 N N . TRP A 1 257 ? -10.880 0.028 -8.989 1.00 91.75 257 TRP A N 1
ATOM 2038 C CA . TRP A 1 257 ? -10.208 -0.416 -7.756 1.00 91.75 257 TRP A CA 1
ATOM 2039 C C . TRP A 1 257 ? -9.989 -1.927 -7.683 1.00 91.75 257 TRP A C 1
ATOM 2041 O O . TRP A 1 257 ? -10.711 -2.704 -8.309 1.00 91.75 257 TRP A O 1
ATOM 2051 N N . VAL A 1 258 ? -9.002 -2.327 -6.876 1.00 91.69 258 VAL A N 1
ATOM 2052 C CA . VAL A 1 258 ? -8.753 -3.710 -6.445 1.00 91.69 258 VAL A CA 1
ATOM 2053 C C . VAL A 1 258 ? -8.755 -3.750 -4.922 1.00 91.69 258 VAL A C 1
ATOM 2055 O O . VAL A 1 258 ? -8.058 -2.968 -4.282 1.00 91.69 258 VAL A O 1
ATOM 2058 N N . LEU A 1 259 ? -9.530 -4.674 -4.359 1.00 90.56 259 LEU A N 1
ATOM 2059 C CA . LEU A 1 259 ? -9.672 -4.932 -2.931 1.00 90.56 259 LEU A CA 1
ATOM 2060 C C . LEU A 1 259 ? -9.145 -6.337 -2.610 1.00 90.56 259 LEU A C 1
ATOM 2062 O O . LEU A 1 259 ? -9.611 -7.323 -3.195 1.00 90.56 259 LEU A O 1
ATOM 2066 N N . LEU A 1 260 ? -8.199 -6.419 -1.673 1.00 88.75 260 LEU A N 1
ATOM 2067 C CA . LEU A 1 260 ? -7.623 -7.670 -1.182 1.00 88.75 260 LEU A CA 1
ATOM 2068 C C . LEU A 1 260 ? -8.261 -8.057 0.166 1.00 88.75 260 LEU A C 1
ATOM 2070 O O . LEU A 1 260 ? -8.408 -7.218 1.064 1.00 88.75 260 LEU A O 1
ATOM 2074 N N . ASP A 1 261 ? -8.643 -9.331 0.311 1.00 86.19 261 ASP A N 1
ATOM 2075 C CA . ASP A 1 261 ? -9.138 -9.897 1.570 1.00 86.19 261 ASP A CA 1
ATOM 2076 C C . ASP A 1 261 ? -8.319 -11.107 2.044 1.00 86.19 261 ASP A C 1
ATOM 2078 O O . ASP A 1 261 ? -7.800 -11.884 1.238 1.00 86.19 261 ASP A O 1
ATOM 2082 N N . ASP A 1 262 ? -8.159 -11.241 3.367 1.00 74.00 262 ASP A N 1
ATOM 2083 C CA . ASP A 1 262 ? -7.576 -12.439 3.961 1.00 74.00 262 ASP A CA 1
ATOM 2084 C C . ASP A 1 262 ? -8.596 -13.572 4.087 1.00 74.00 262 ASP A C 1
ATOM 2086 O O . ASP A 1 262 ? -9.812 -13.401 4.238 1.00 74.00 262 ASP A O 1
ATOM 2090 N N . LYS A 1 263 ? -8.046 -14.782 4.051 1.00 65.69 263 LYS A N 1
ATOM 2091 C CA . LYS A 1 263 ? -8.725 -15.962 4.553 1.00 65.69 263 LYS A CA 1
ATOM 2092 C C . LYS A 1 263 ? -8.679 -15.915 6.077 1.00 65.69 263 LYS A C 1
ATOM 2094 O O . LYS A 1 263 ? -7.601 -15.796 6.653 1.00 65.69 263 LYS A O 1
ATOM 2099 N N . SER A 1 264 ? -9.838 -16.094 6.705 1.00 36.25 264 SER A N 1
ATOM 2100 C CA . SER A 1 264 ? -10.045 -16.008 8.152 1.00 36.25 264 SER A CA 1
ATOM 2101 C C . SER A 1 264 ? -8.989 -16.762 8.981 1.00 36.25 264 SER A C 1
ATOM 2103 O O . SER A 1 264 ? -9.072 -17.979 9.165 1.00 36.25 264 SER A O 1
ATOM 2105 N N . MET A 1 265 ? -8.032 -16.018 9.536 1.00 30.41 265 MET A N 1
ATOM 2106 C CA . MET A 1 265 ? -7.077 -16.468 10.552 1.00 30.41 265 MET A CA 1
ATOM 2107 C C . MET A 1 265 ? -6.935 -15.411 11.665 1.00 30.41 265 MET A C 1
ATOM 2109 O O . MET A 1 265 ? -7.263 -14.235 11.453 1.00 30.41 265 MET A O 1
ATOM 2113 N N . PRO A 1 266 ? -6.501 -15.800 12.882 1.00 27.92 266 PRO A N 1
ATOM 2114 C CA . PRO A 1 266 ? -6.264 -14.861 13.980 1.00 27.92 266 PRO A CA 1
ATOM 2115 C C . PRO A 1 266 ? -5.091 -13.909 13.668 1.00 27.92 266 PRO A C 1
ATOM 2117 O O . PRO A 1 266 ? -4.268 -14.204 12.804 1.00 27.92 266 PRO A O 1
ATOM 2120 N N . PRO A 1 267 ? -5.004 -12.739 14.330 1.00 29.48 267 PRO A N 1
ATOM 2121 C CA . PRO A 1 267 ? -3.953 -11.759 14.060 1.00 29.48 267 PRO A CA 1
ATOM 2122 C C . PRO A 1 267 ? -2.569 -12.251 14.514 1.00 29.48 267 PRO A C 1
ATOM 2124 O O . PRO A 1 267 ? -2.197 -12.108 15.676 1.00 29.48 267 PRO A O 1
ATOM 2127 N N . SER A 1 268 ? -1.772 -12.762 13.577 1.00 30.45 268 SER A N 1
ATOM 2128 C CA . SER A 1 268 ? -0.325 -12.886 13.748 1.00 30.45 268 SER A CA 1
ATOM 2129 C C . SER A 1 268 ? 0.329 -11.511 13.578 1.00 30.45 268 SER A C 1
ATOM 2131 O O . SER A 1 268 ? 0.589 -11.081 12.453 1.00 30.45 268 SER A O 1
ATOM 2133 N N . ILE A 1 269 ? 0.601 -10.821 14.687 1.00 34.28 269 ILE A N 1
ATOM 2134 C CA . ILE A 1 269 ? 1.587 -9.732 14.692 1.00 34.28 269 ILE A CA 1
ATOM 2135 C C . ILE A 1 269 ? 2.944 -10.382 14.361 1.00 34.28 269 ILE A C 1
ATOM 2137 O O . ILE A 1 269 ? 3.320 -11.332 15.054 1.00 34.28 269 ILE A O 1
ATOM 2141 N N . PRO A 1 270 ? 3.671 -9.952 13.312 1.00 36.22 270 PRO A N 1
ATOM 2142 C CA . PRO A 1 270 ? 5.002 -10.481 13.038 1.00 36.22 270 PRO A CA 1
ATOM 2143 C C . PRO A 1 270 ? 5.922 -10.230 14.236 1.00 36.22 270 PRO A C 1
ATOM 2145 O O . PRO A 1 270 ? 5.937 -9.127 14.782 1.00 36.22 270 PRO A O 1
ATOM 2148 N N . ARG A 1 271 ? 6.707 -11.236 14.641 1.00 38.69 271 ARG A N 1
ATOM 2149 C CA . ARG A 1 271 ? 7.742 -11.049 15.666 1.00 38.69 271 ARG A CA 1
ATOM 2150 C C . ARG A 1 271 ? 8.736 -10.006 15.160 1.00 38.69 271 ARG A C 1
ATOM 2152 O O . ARG A 1 271 ? 9.490 -10.293 14.233 1.00 38.69 271 ARG A O 1
ATOM 2159 N N . ILE A 1 272 ? 8.739 -8.831 15.784 1.00 42.09 272 ILE A N 1
ATOM 2160 C CA . ILE A 1 272 ? 9.758 -7.804 15.564 1.00 42.09 272 ILE A CA 1
ATOM 2161 C C . ILE A 1 272 ? 11.105 -8.404 16.012 1.00 42.09 272 ILE A C 1
ATOM 2163 O O . ILE A 1 272 ? 11.206 -8.798 17.178 1.00 42.09 272 ILE A O 1
ATOM 2167 N N . PRO A 1 273 ? 12.111 -8.543 15.129 1.00 44.50 273 PRO A N 1
ATOM 2168 C CA . PRO A 1 273 ? 13.448 -8.971 15.539 1.00 44.50 273 PRO A CA 1
ATOM 2169 C C . PRO A 1 273 ? 14.074 -7.905 16.448 1.00 44.50 273 PRO A C 1
ATOM 2171 O O . PRO A 1 273 ? 13.836 -6.712 16.234 1.00 44.50 273 PRO A O 1
ATOM 2174 N N . SER A 1 274 ? 14.877 -8.296 17.445 1.00 47.25 274 SER A N 1
ATOM 2175 C CA . SER A 1 274 ? 15.646 -7.299 18.204 1.00 47.25 274 SER A CA 1
ATOM 2176 C C . SER A 1 274 ? 16.695 -6.636 17.305 1.00 47.25 274 SER A C 1
ATOM 2178 O O . SER A 1 274 ? 17.037 -7.152 16.239 1.00 47.25 274 SER A O 1
ATOM 2180 N N . LEU A 1 275 ? 17.221 -5.481 17.724 1.00 44.03 275 LEU A N 1
ATOM 2181 C CA . LEU A 1 275 ? 18.240 -4.760 16.953 1.00 44.03 275 LEU A CA 1
ATOM 2182 C C . LEU A 1 275 ? 19.485 -5.631 16.683 1.00 44.03 275 LEU A C 1
ATOM 2184 O O . LEU A 1 275 ? 20.109 -5.507 15.632 1.00 44.03 275 LEU A O 1
ATOM 2188 N N . ASP A 1 276 ? 19.782 -6.547 17.604 1.00 56.22 276 ASP A N 1
ATOM 2189 C CA . ASP A 1 276 ? 20.921 -7.474 17.594 1.00 56.22 276 ASP A CA 1
ATOM 2190 C C . ASP A 1 276 ? 20.743 -8.656 16.621 1.00 56.22 276 ASP A C 1
ATOM 2192 O O . ASP A 1 276 ? 21.715 -9.324 16.275 1.00 56.22 276 ASP A O 1
ATOM 2196 N N . GLU A 1 277 ? 19.516 -8.918 16.151 1.00 52.88 277 GLU A N 1
ATOM 2197 C CA . GLU A 1 277 ? 19.230 -9.943 15.133 1.00 52.88 277 GLU A CA 1
ATOM 2198 C C . GLU A 1 277 ? 19.509 -9.455 13.699 1.00 52.88 277 GLU A C 1
ATOM 2200 O O . GLU A 1 277 ? 19.444 -10.240 12.750 1.00 52.88 277 GLU A O 1
ATOM 2205 N N . PHE A 1 278 ? 19.849 -8.174 13.518 1.00 44.72 278 PHE A N 1
ATOM 2206 C CA . PHE A 1 278 ? 20.240 -7.619 12.225 1.00 44.72 278 PHE A CA 1
ATOM 2207 C C . PHE A 1 278 ? 21.770 -7.549 12.088 1.00 44.72 278 PHE A C 1
ATOM 2209 O O . PHE A 1 278 ? 22.438 -6.989 12.958 1.00 44.72 278 PHE A O 1
ATOM 2216 N N . PRO A 1 279 ? 22.360 -8.035 10.975 1.00 41.97 279 PRO A N 1
ATOM 2217 C CA . PRO A 1 279 ? 23.780 -7.828 10.716 1.00 41.97 279 PRO A CA 1
ATOM 2218 C C . PRO A 1 279 ? 24.083 -6.329 10.593 1.00 41.97 279 PRO A C 1
ATOM 2220 O O . PRO A 1 279 ? 23.282 -5.567 10.039 1.00 41.97 279 PRO A O 1
ATOM 2223 N N . ALA A 1 280 ? 25.252 -5.921 11.095 1.00 36.62 280 ALA A N 1
ATOM 2224 C CA . ALA A 1 280 ? 25.681 -4.525 11.120 1.00 36.62 280 ALA A CA 1
ATOM 2225 C C . ALA A 1 280 ? 25.541 -3.861 9.732 1.00 36.62 280 ALA A C 1
ATOM 2227 O O . ALA A 1 280 ? 25.836 -4.495 8.712 1.00 36.62 280 ALA A O 1
ATOM 2228 N N . PRO A 1 281 ? 25.080 -2.597 9.660 1.00 37.38 281 PRO A N 1
ATOM 2229 C CA . PRO A 1 281 ? 24.755 -1.960 8.392 1.00 37.38 281 PRO A CA 1
ATOM 2230 C C . PRO A 1 281 ? 25.997 -1.843 7.506 1.00 37.38 281 PRO A C 1
ATOM 2232 O O . PRO A 1 281 ? 26.948 -1.141 7.846 1.00 37.38 281 PRO A O 1
ATOM 2235 N N . ILE A 1 282 ? 25.959 -2.500 6.344 1.00 36.97 282 ILE A N 1
ATOM 2236 C CA . ILE A 1 282 ? 26.989 -2.364 5.313 1.00 36.97 282 ILE A CA 1
ATOM 2237 C C . ILE A 1 282 ? 26.974 -0.912 4.829 1.00 36.97 282 ILE A C 1
ATOM 2239 O O . ILE A 1 282 ? 26.059 -0.490 4.118 1.00 36.97 282 ILE A O 1
ATOM 2243 N N . ILE A 1 283 ? 27.988 -0.147 5.231 1.00 37.31 283 ILE A N 1
ATOM 2244 C CA . ILE A 1 283 ? 28.240 1.191 4.704 1.00 37.31 283 ILE A CA 1
ATOM 2245 C C . ILE A 1 283 ? 28.806 1.008 3.298 1.00 37.31 283 ILE A C 1
ATOM 2247 O O . ILE A 1 283 ? 29.977 0.675 3.128 1.00 37.31 283 ILE A O 1
ATOM 2251 N N . ILE A 1 284 ? 27.957 1.202 2.292 1.00 34.34 284 ILE A N 1
ATOM 2252 C CA . ILE A 1 284 ? 28.397 1.337 0.904 1.00 34.34 284 ILE A CA 1
ATOM 2253 C C . ILE A 1 284 ? 28.944 2.771 0.764 1.00 34.34 284 ILE A C 1
ATOM 2255 O O . ILE A 1 284 ? 28.174 3.709 0.995 1.00 34.34 284 ILE A O 1
ATOM 2259 N N . PRO A 1 285 ? 30.240 2.977 0.457 1.00 34.25 285 PRO A N 1
ATOM 2260 C CA . PRO A 1 285 ? 30.753 4.306 0.132 1.00 34.25 285 PRO A CA 1
ATOM 2261 C C . PRO A 1 285 ? 30.118 4.821 -1.171 1.00 34.25 285 PRO A C 1
ATOM 2263 O O . PRO A 1 285 ? 29.690 4.023 -2.006 1.00 34.25 285 PRO A O 1
ATOM 2266 N N . GLN A 1 286 ? 30.036 6.147 -1.312 1.00 52.31 286 GLN A N 1
ATOM 2267 C CA . GLN A 1 286 ? 29.546 6.813 -2.529 1.00 52.31 286 GLN A CA 1
ATOM 2268 C C . GLN A 1 286 ? 30.566 6.742 -3.671 1.00 52.31 286 GLN A C 1
ATOM 2270 O O . GLN A 1 286 ? 31.778 6.778 -3.360 1.00 52.31 286 GLN A O 1
#

InterPro domains:
  IPR015943 WD40/YVTN repeat-like-containing domain superfamily [G3DSA:2.130.10.10] (44-261)
  IPR036322 WD40-repeat-containing domain superfamily [SSF50978] (63-258)